Protein AF-A0A3P8CFP2-F1 (afdb_monomer_lite)

InterPro domains:
  IPR013662 RyR/IP3R Homology associated domain [PF08454] (5-101)
  IPR015925 Ryanodine/Inositol 1,4,5-trisphosphate receptor [PTHR46399] (6-185)

Organism: NCBI:txid241478

Secondary structure (DSSP, 8-state):
-PPPHHHHHHHHH--TTSSS---HHHHHHHHHHHHHHHHHHHHHHHHTSSS--HHHHHHHHHHHHHHHHHHHHHHHTTTTT-HHHHHHHHTTTHHHHHHHHHHHHHHHHHHHTT-GGGHHHHHHHHHHHHHHHHHHHHHTTT--TT-HHHHHHHHHHHHTHHHHHHHHHHHHHHHHHHHHHHS--

Foldseek 3Di:
DDQDLLNVLVCCQAPPPDPDTDGVLQVLLVVLQVLLVVVVVLCVVCVPPLDQDPVSLVVVLVSLVVNLVSLVVNLSSQPVHNVVSLVVCLPHCNLVSVLSLLQVLLRVLVSQVVDPVSVVVNVSSVVSVVSNVSSLVSSCVVPDVVRPSVVVVVVSCVVSVVSVVSNVVSVVVVVVVVVVVPDPD

Structure (mmCIF, N/CA/C/O backbone):
data_AF-A0A3P8CFP2-F1
#
_entry.id   AF-A0A3P8CFP2-F1
#
loop_
_atom_site.group_PDB
_atom_site.id
_atom_site.type_symbol
_atom_site.label_atom_id
_atom_site.label_alt_id
_atom_site.label_comp_id
_atom_site.label_asym_id
_atom_site.label_entity_id
_atom_site.label_seq_id
_atom_site.pdbx_PDB_ins_code
_atom_site.Cartn_x
_atom_site.Cartn_y
_atom_site.Cartn_z
_atom_site.occupancy
_atom_site.B_iso_or_equiv
_atom_site.auth_seq_id
_atom_site.auth_comp_id
_atom_site.auth_asym_id
_atom_site.auth_atom_id
_atom_site.pdbx_PDB_model_num
ATOM 1 N N . MET A 1 1 ? 19.925 18.901 -23.385 1.00 57.59 1 MET A N 1
ATOM 2 C CA . MET A 1 1 ? 19.089 17.692 -23.528 1.00 57.59 1 MET A CA 1
ATOM 3 C C . MET A 1 1 ? 18.122 17.708 -22.359 1.00 57.59 1 MET A C 1
ATOM 5 O O . MET A 1 1 ? 18.596 17.737 -21.232 1.00 57.59 1 MET A O 1
ATOM 9 N N . TYR A 1 2 ? 16.820 17.838 -22.603 1.00 73.19 2 TYR A N 1
ATOM 10 C CA . TYR A 1 2 ? 15.824 17.825 -21.528 1.00 73.19 2 TYR A CA 1
ATOM 11 C C . TYR A 1 2 ? 15.398 16.373 -21.300 1.00 73.19 2 TYR A C 1
ATOM 13 O O . TYR A 1 2 ? 14.990 15.712 -22.249 1.00 73.19 2 TYR A O 1
ATOM 21 N N . ILE A 1 3 ? 15.564 15.876 -20.075 1.00 79.25 3 ILE A N 1
ATOM 22 C CA . ILE A 1 3 ? 15.097 14.550 -19.653 1.00 79.25 3 ILE A CA 1
ATOM 23 C C . ILE A 1 3 ? 13.577 14.641 -19.501 1.00 79.25 3 ILE A C 1
ATOM 25 O O . ILE A 1 3 ? 13.092 15.542 -18.811 1.00 79.25 3 ILE A O 1
ATOM 29 N N . THR A 1 4 ? 12.823 13.756 -20.154 1.00 91.12 4 THR A N 1
ATOM 30 C CA . THR A 1 4 ? 11.369 13.708 -19.951 1.00 91.12 4 THR A CA 1
ATOM 31 C C . THR A 1 4 ? 11.038 13.056 -18.609 1.00 91.12 4 THR A C 1
ATOM 33 O O . THR A 1 4 ? 11.846 12.328 -18.033 1.00 91.12 4 THR A O 1
ATOM 36 N N . PHE A 1 5 ? 9.828 13.281 -18.100 1.00 88.75 5 PHE A N 1
ATOM 37 C CA . PHE A 1 5 ? 9.367 12.615 -16.879 1.00 88.75 5 PHE A CA 1
ATOM 38 C C . PHE A 1 5 ? 9.450 11.079 -16.986 1.00 88.75 5 PHE A C 1
ATOM 40 O O . PHE A 1 5 ? 9.951 10.424 -16.073 1.00 88.75 5 PHE A O 1
ATOM 47 N N . ALA A 1 6 ? 9.070 10.517 -18.139 1.00 91.56 6 ALA A N 1
ATOM 48 C CA . ALA A 1 6 ? 9.157 9.082 -18.407 1.00 91.56 6 ALA A CA 1
ATOM 49 C C . ALA A 1 6 ? 10.610 8.571 -18.447 1.00 91.56 6 ALA A C 1
ATOM 51 O O . ALA A 1 6 ? 10.902 7.479 -17.949 1.00 91.56 6 ALA A O 1
ATOM 52 N N . ASP A 1 7 ? 11.544 9.358 -18.992 1.00 94.25 7 ASP A N 1
ATOM 53 C CA . ASP A 1 7 ? 12.970 9.011 -18.969 1.00 94.25 7 ASP A CA 1
ATOM 54 C C . ASP A 1 7 ? 13.492 8.958 -17.530 1.00 94.25 7 ASP A C 1
ATOM 56 O O . ASP A 1 7 ? 14.219 8.034 -17.165 1.00 94.25 7 ASP A O 1
ATOM 60 N N . PHE A 1 8 ? 13.077 9.908 -16.687 1.00 96.06 8 PHE A N 1
ATOM 61 C CA . PHE A 1 8 ? 13.469 9.936 -15.282 1.00 96.06 8 PHE A CA 1
ATOM 62 C C . PHE A 1 8 ? 12.872 8.765 -14.486 1.00 96.06 8 PHE A C 1
ATOM 64 O O . PHE A 1 8 ? 13.600 8.101 -13.750 1.00 96.06 8 PHE A O 1
ATOM 71 N N . GLN A 1 9 ? 11.590 8.434 -14.684 1.00 96.88 9 GLN A N 1
ATOM 72 C CA . GLN A 1 9 ? 10.960 7.249 -14.081 1.00 96.88 9 GLN A CA 1
ATOM 73 C C . GLN A 1 9 ? 11.714 5.955 -14.431 1.00 96.88 9 GLN A C 1
ATOM 75 O O . GLN A 1 9 ? 11.932 5.109 -13.562 1.00 96.88 9 GLN A O 1
ATOM 80 N N . ASN A 1 10 ? 12.136 5.797 -15.691 1.00 96.69 10 ASN A N 1
ATOM 81 C CA . ASN A 1 10 ? 12.933 4.648 -16.120 1.00 96.69 10 ASN A CA 1
ATOM 82 C C . ASN A 1 10 ? 14.338 4.666 -15.517 1.00 96.69 10 ASN A C 1
ATOM 84 O O . ASN A 1 10 ? 14.834 3.616 -15.100 1.00 96.69 10 ASN A O 1
ATOM 88 N N . TYR A 1 11 ? 14.949 5.848 -15.428 1.00 96.94 11 TYR A N 1
ATOM 89 C CA . TYR A 1 11 ? 16.263 6.027 -14.827 1.00 96.94 11 TYR A CA 1
ATOM 90 C C . TYR A 1 11 ? 16.281 5.637 -13.347 1.00 96.94 11 TYR A C 1
ATOM 92 O O . TYR A 1 11 ? 17.269 5.079 -12.897 1.00 96.94 11 TYR A O 1
ATOM 100 N N . LEU A 1 12 ? 15.203 5.837 -12.579 1.00 97.44 12 LEU A N 1
ATOM 101 C CA . LEU A 1 12 ? 15.132 5.382 -11.177 1.00 97.44 12 LEU A CA 1
ATOM 102 C C . LEU A 1 12 ? 15.119 3.847 -11.030 1.00 97.44 12 LEU A C 1
ATOM 104 O O . LEU A 1 12 ? 15.530 3.320 -9.995 1.00 97.44 12 LEU A O 1
ATOM 108 N N . ARG A 1 13 ? 14.673 3.125 -12.063 1.00 97.38 13 ARG A N 1
ATOM 109 C CA . ARG A 1 13 ? 14.648 1.656 -12.100 1.00 97.38 13 ARG A CA 1
ATOM 110 C C . ARG A 1 13 ? 15.958 1.062 -12.617 1.00 97.38 13 ARG A C 1
ATOM 112 O O . ARG A 1 13 ? 16.400 0.041 -12.098 1.00 97.38 13 ARG A O 1
ATOM 119 N N . ASN A 1 14 ? 16.539 1.660 -13.656 1.00 96.88 14 ASN A N 1
ATOM 120 C CA . ASN A 1 14 ? 17.759 1.185 -14.301 1.00 96.88 14 ASN A CA 1
ATOM 121 C C . ASN A 1 14 ? 18.601 2.366 -14.805 1.00 96.88 14 ASN A C 1
ATOM 123 O O . ASN A 1 14 ? 18.081 3.226 -15.512 1.00 96.88 14 ASN A O 1
ATOM 127 N N . GLN A 1 15 ? 19.900 2.387 -14.496 1.00 96.75 15 GLN A N 1
ATOM 128 C CA . GLN A 1 15 ? 20.810 3.485 -14.852 1.00 96.75 15 GLN A CA 1
ATOM 129 C C . GLN A 1 15 ? 21.821 3.034 -15.921 1.00 96.75 15 GLN A C 1
ATOM 131 O O . GLN A 1 15 ? 22.948 2.652 -15.584 1.00 96.75 15 GLN A O 1
ATOM 136 N N . PRO A 1 16 ? 21.443 3.037 -17.215 1.00 92.75 16 PRO A N 1
ATOM 137 C CA . PRO A 1 16 ? 22.327 2.585 -18.283 1.00 92.75 16 PRO A CA 1
ATOM 138 C C . PRO A 1 16 ? 23.594 3.447 -18.349 1.00 92.75 16 PRO A C 1
ATOM 140 O O . PRO A 1 16 ? 23.529 4.670 -18.271 1.00 92.75 16 PRO A O 1
ATOM 143 N N . GLY A 1 17 ? 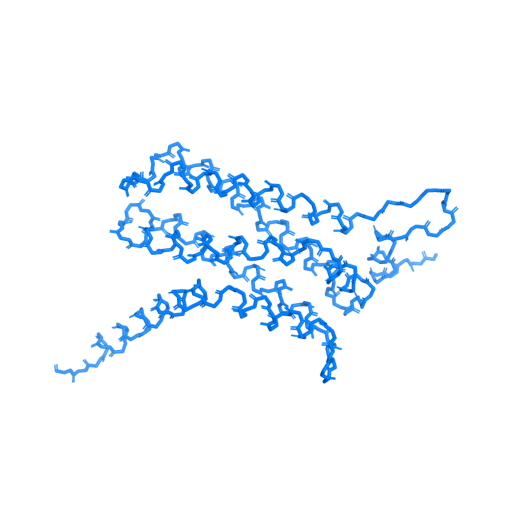24.749 2.798 -18.515 1.00 92.69 17 GLY A N 1
ATOM 144 C CA . GLY A 1 17 ? 26.059 3.459 -18.567 1.00 92.69 17 GLY A CA 1
ATOM 145 C C . GLY A 1 17 ? 26.803 3.510 -17.229 1.00 92.69 17 GLY A C 1
ATOM 146 O O . GLY A 1 17 ? 28.006 3.763 -17.227 1.00 92.69 17 GLY A O 1
ATOM 147 N N . ASN A 1 18 ? 26.140 3.197 -16.112 1.00 94.81 18 ASN A N 1
ATOM 148 C CA . ASN A 1 18 ? 26.809 3.000 -14.827 1.00 94.81 18 ASN A CA 1
ATOM 149 C C . ASN A 1 18 ? 27.319 1.556 -14.691 1.00 94.81 18 ASN A C 1
ATOM 151 O O . ASN A 1 18 ? 26.734 0.624 -15.242 1.00 94.81 18 ASN A O 1
ATOM 155 N N . SER A 1 19 ? 28.391 1.355 -13.918 1.00 95.62 19 SER A N 1
ATOM 156 C CA . SER A 1 19 ? 28.922 0.016 -13.601 1.00 95.62 19 SER A CA 1
ATOM 157 C C . SER A 1 19 ? 27.988 -0.807 -12.709 1.00 95.62 19 SER A C 1
ATOM 159 O O . SER A 1 19 ? 28.002 -2.034 -12.769 1.00 95.62 19 SER A O 1
ATOM 161 N N . THR A 1 20 ? 27.165 -0.127 -11.910 1.00 95.75 20 THR A N 1
ATOM 162 C CA . THR A 1 20 ? 26.167 -0.714 -11.015 1.00 95.75 20 THR A CA 1
ATOM 163 C C . THR A 1 20 ? 24.853 0.031 -11.191 1.00 95.75 20 THR A C 1
ATOM 165 O O . THR A 1 20 ? 24.846 1.261 -11.269 1.00 95.75 20 THR A O 1
ATOM 168 N N . SER A 1 21 ? 23.740 -0.703 -11.202 1.00 95.56 21 SER A N 1
ATOM 169 C CA . SER A 1 21 ? 22.402 -0.117 -11.174 1.00 95.56 21 SER A CA 1
ATOM 170 C C . SER A 1 21 ? 21.675 -0.483 -9.883 1.00 95.56 21 SER A C 1
ATOM 172 O O . SER A 1 21 ? 21.772 -1.612 -9.405 1.00 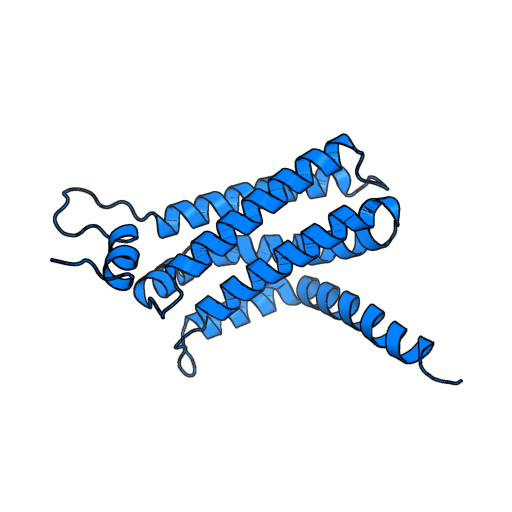95.56 21 SER A O 1
ATOM 174 N N . ILE A 1 22 ? 20.958 0.490 -9.318 1.00 96.50 22 ILE A N 1
ATOM 175 C CA . ILE A 1 22 ? 20.111 0.332 -8.138 1.00 96.50 22 ILE A CA 1
ATOM 176 C C . ILE A 1 22 ? 18.670 0.564 -8.574 1.00 96.50 22 ILE A C 1
ATOM 178 O O . ILE A 1 22 ? 18.326 1.632 -9.082 1.00 96.50 22 ILE A O 1
ATOM 182 N N . ASN A 1 23 ? 17.823 -0.435 -8.351 1.00 97.62 23 ASN A N 1
ATOM 183 C CA . ASN A 1 23 ? 16.407 -0.338 -8.660 1.00 97.62 23 ASN A CA 1
ATOM 184 C C . ASN A 1 23 ? 15.653 0.267 -7.471 1.00 97.62 23 ASN A C 1
ATOM 186 O O . ASN A 1 23 ? 15.192 -0.448 -6.580 1.00 97.62 23 ASN A O 1
ATOM 190 N N . LEU A 1 24 ? 15.535 1.597 -7.463 1.00 98.06 24 LEU A N 1
ATOM 191 C CA . LEU A 1 24 ? 14.892 2.325 -6.367 1.00 98.06 24 LEU A CA 1
ATOM 192 C C . LEU A 1 24 ? 13.411 1.963 -6.226 1.00 98.06 24 LEU A C 1
ATOM 194 O O . LEU A 1 24 ? 12.903 1.952 -5.110 1.00 98.06 24 LEU A O 1
ATOM 198 N N . ILE A 1 25 ? 12.750 1.594 -7.326 1.00 98.19 25 ILE A N 1
ATOM 199 C CA . ILE A 1 25 ? 11.336 1.199 -7.332 1.00 98.19 25 ILE A CA 1
ATOM 200 C C . ILE A 1 25 ? 11.117 -0.031 -6.439 1.00 98.19 25 ILE A C 1
ATOM 202 O O . ILE A 1 25 ? 10.219 -0.038 -5.600 1.00 98.19 25 ILE A O 1
ATOM 206 N N . ILE A 1 26 ? 11.980 -1.045 -6.562 1.00 98.31 26 ILE A N 1
ATOM 207 C CA . ILE A 1 26 ? 11.904 -2.266 -5.745 1.00 98.31 26 ILE A CA 1
ATOM 208 C C . ILE A 1 26 ? 12.283 -1.981 -4.290 1.00 98.31 26 ILE A C 1
ATOM 210 O O . ILE A 1 26 ? 11.576 -2.411 -3.383 1.00 98.31 26 ILE A O 1
ATOM 214 N N . CYS A 1 27 ? 13.326 -1.181 -4.047 1.00 98.00 27 CYS A N 1
ATOM 215 C CA . CYS A 1 27 ? 13.707 -0.810 -2.682 1.00 98.00 27 CYS A CA 1
ATOM 216 C C . CYS A 1 27 ? 12.591 -0.052 -1.938 1.00 98.00 27 CYS A C 1
ATOM 218 O O . CYS A 1 27 ? 12.437 -0.217 -0.726 1.00 98.00 27 CYS A O 1
ATOM 220 N N . THR A 1 28 ? 11.800 0.765 -2.642 1.00 98.62 28 THR A N 1
ATOM 221 C CA . THR A 1 28 ? 10.627 1.435 -2.064 1.00 98.62 28 THR A CA 1
ATOM 222 C C . THR A 1 28 ? 9.530 0.435 -1.690 1.00 98.62 28 THR A C 1
ATOM 224 O O . THR A 1 28 ? 8.927 0.581 -0.627 1.00 98.62 28 THR A O 1
ATOM 227 N N . VAL A 1 29 ? 9.314 -0.619 -2.486 1.00 98.62 29 VAL A N 1
ATOM 228 C CA . VAL A 1 29 ? 8.400 -1.720 -2.123 1.00 98.62 29 VAL A CA 1
ATOM 229 C C . VAL A 1 29 ? 8.903 -2.474 -0.890 1.00 98.62 29 VAL A C 1
ATOM 231 O O . VAL A 1 29 ? 8.127 -2.722 0.030 1.00 98.62 29 VAL A O 1
ATOM 234 N N . ASP A 1 30 ? 10.201 -2.768 -0.805 1.00 98.50 30 ASP A N 1
ATOM 235 C CA . ASP A 1 30 ? 10.782 -3.431 0.371 1.00 98.50 30 ASP A CA 1
ATOM 236 C C . ASP A 1 30 ? 10.668 -2.571 1.641 1.00 98.50 30 ASP A C 1
ATOM 238 O O . ASP A 1 30 ? 10.617 -3.081 2.764 1.00 98.50 30 ASP A O 1
ATOM 242 N N . TYR A 1 31 ? 10.660 -1.243 1.499 1.00 98.62 31 TYR A N 1
ATOM 243 C CA . TYR A 1 31 ? 10.364 -0.336 2.605 1.00 98.62 31 TYR A CA 1
ATOM 244 C C . TYR A 1 31 ? 8.883 -0.372 2.998 1.00 98.62 31 TYR A C 1
ATOM 246 O O . TYR A 1 31 ? 8.586 -0.480 4.188 1.00 98.62 31 TYR A O 1
ATOM 254 N N . LEU A 1 32 ? 7.968 -0.353 2.020 1.00 98.69 32 LEU A N 1
ATOM 255 C CA . LEU A 1 32 ? 6.531 -0.488 2.265 1.00 98.69 32 LEU A CA 1
ATOM 256 C C . LEU A 1 32 ? 6.209 -1.782 3.018 1.00 98.69 32 LEU A C 1
ATOM 258 O O . LEU A 1 32 ? 5.439 -1.750 3.972 1.00 98.69 32 LEU A O 1
ATOM 262 N N . LEU A 1 33 ? 6.820 -2.901 2.623 1.00 98.38 33 LEU A N 1
ATOM 263 C CA . LEU A 1 33 ? 6.592 -4.192 3.265 1.00 98.38 33 LEU A CA 1
ATOM 264 C C . LEU A 1 33 ? 7.015 -4.179 4.741 1.00 98.38 33 LEU A C 1
ATOM 266 O O . LEU A 1 33 ? 6.235 -4.561 5.605 1.00 98.38 33 LEU A O 1
ATOM 270 N N . ARG A 1 34 ? 8.204 -3.652 5.057 1.00 98.50 34 ARG A N 1
ATOM 271 C CA . ARG A 1 34 ? 8.665 -3.518 6.453 1.00 98.50 34 ARG A CA 1
ATOM 272 C C . ARG A 1 34 ? 7.770 -2.596 7.279 1.00 98.50 34 ARG A C 1
ATOM 274 O O . ARG A 1 34 ? 7.546 -2.829 8.465 1.00 98.50 34 ARG A O 1
ATOM 281 N N . LEU A 1 35 ? 7.261 -1.533 6.660 1.00 97.25 35 LEU A N 1
ATOM 282 C CA . LEU A 1 35 ? 6.325 -0.622 7.308 1.00 97.25 35 LEU A CA 1
ATOM 283 C C . LEU A 1 35 ? 4.978 -1.310 7.580 1.00 97.25 35 LEU A C 1
ATOM 285 O O . LEU A 1 35 ? 4.417 -1.158 8.663 1.00 97.25 35 LEU A O 1
ATOM 289 N N . GLN A 1 36 ? 4.498 -2.115 6.633 1.00 97.94 36 GLN A N 1
ATOM 290 C CA . GLN A 1 36 ? 3.296 -2.930 6.778 1.00 97.94 36 GLN A CA 1
ATOM 291 C C . GLN A 1 36 ? 3.446 -3.971 7.897 1.00 97.94 36 GLN A C 1
ATOM 293 O O . GLN A 1 36 ? 2.537 -4.094 8.718 1.00 97.94 36 GLN A O 1
ATOM 298 N N . GLU A 1 37 ? 4.580 -4.673 7.971 1.00 97.75 37 GLU A N 1
ATOM 299 C CA . GLU A 1 37 ? 4.903 -5.613 9.056 1.00 97.75 37 GLU A CA 1
ATOM 300 C C . GLU A 1 37 ? 4.881 -4.909 10.423 1.00 97.75 37 GLU A C 1
ATOM 302 O O . GLU A 1 37 ? 4.219 -5.369 11.351 1.00 97.75 37 GLU A O 1
ATOM 307 N N . SER A 1 38 ? 5.488 -3.723 10.531 1.00 96.56 38 SER A N 1
ATOM 308 C CA . SER A 1 38 ? 5.463 -2.938 11.772 1.00 96.56 38 SER A CA 1
ATOM 309 C C . SER A 1 38 ? 4.048 -2.496 12.179 1.00 96.56 38 SER A C 1
ATOM 311 O O . SER A 1 38 ? 3.705 -2.501 13.364 1.00 96.56 38 SER A O 1
ATOM 313 N N . ILE A 1 39 ? 3.200 -2.136 11.213 1.00 95.81 39 ILE A N 1
ATOM 314 C CA . ILE A 1 39 ? 1.789 -1.806 11.463 1.00 95.81 39 ILE A CA 1
ATOM 315 C C . ILE A 1 39 ? 0.991 -3.047 11.877 1.00 95.81 39 ILE A C 1
ATOM 317 O O . ILE A 1 39 ? 0.090 -2.947 12.712 1.00 95.81 39 ILE A O 1
ATOM 321 N N . MET A 1 40 ? 1.327 -4.216 11.332 1.00 96.94 40 MET A N 1
ATOM 322 C CA . MET A 1 40 ? 0.741 -5.492 11.737 1.00 96.94 40 MET A CA 1
ATOM 323 C C . MET A 1 40 ? 1.058 -5.812 13.201 1.00 96.94 40 MET A C 1
ATOM 325 O O . MET A 1 40 ? 0.156 -6.168 13.958 1.00 96.94 40 MET A O 1
ATOM 329 N N . ASP A 1 41 ? 2.299 -5.603 13.639 1.00 96.12 41 ASP A N 1
ATOM 330 C CA . ASP A 1 41 ? 2.678 -5.769 15.047 1.00 96.12 41 ASP A CA 1
ATOM 331 C C . ASP A 1 41 ? 1.916 -4.801 15.964 1.00 96.12 41 ASP A C 1
ATOM 333 O O . ASP A 1 41 ? 1.442 -5.188 17.038 1.00 96.12 41 ASP A O 1
ATOM 337 N N . PHE A 1 42 ? 1.728 -3.551 15.522 1.00 94.50 42 PHE A N 1
ATOM 338 C CA . PHE A 1 42 ? 0.896 -2.582 16.235 1.00 94.50 42 PHE A CA 1
ATOM 339 C C . PHE A 1 42 ? -0.553 -3.072 16.367 1.00 94.50 42 PHE A C 1
ATOM 341 O O . PHE A 1 42 ? -1.127 -3.021 17.460 1.00 94.50 42 PHE A O 1
ATOM 348 N N . TYR A 1 43 ? -1.139 -3.589 15.282 1.00 94.88 43 TYR A N 1
ATOM 349 C CA . TYR A 1 43 ? -2.469 -4.195 15.313 1.00 94.88 43 TYR A CA 1
ATOM 350 C C . TYR A 1 43 ? -2.540 -5.320 16.348 1.00 94.88 43 TYR A C 1
ATOM 352 O O . TYR A 1 43 ? -3.426 -5.304 17.205 1.00 94.88 43 TYR A O 1
ATOM 360 N N . TRP A 1 44 ? -1.592 -6.261 16.329 1.00 96.31 44 TRP A N 1
ATOM 361 C CA . TRP A 1 44 ? -1.592 -7.387 17.261 1.00 96.31 44 TRP A CA 1
ATOM 362 C C . TRP A 1 44 ? -1.481 -6.939 18.714 1.00 96.31 44 TRP A C 1
ATOM 364 O O . TRP A 1 44 ? -2.228 -7.437 19.559 1.00 96.31 44 TRP A O 1
ATOM 374 N N . HIS A 1 45 ? -0.642 -5.942 19.000 1.00 95.44 45 HIS A N 1
ATOM 375 C CA . HIS A 1 45 ? -0.497 -5.376 20.340 1.00 95.44 45 HIS A CA 1
ATOM 376 C C . HIS A 1 45 ? -1.805 -4.782 20.894 1.00 95.44 45 HIS A C 1
ATOM 378 O O . HIS A 1 45 ? -2.087 -4.896 22.090 1.00 95.44 45 HIS A O 1
ATOM 384 N N . TYR A 1 46 ? -2.614 -4.152 20.038 1.00 94.94 46 TYR A N 1
ATOM 385 C CA . TYR A 1 46 ? -3.900 -3.564 20.426 1.00 94.94 46 TYR A CA 1
ATOM 386 C C . TYR A 1 46 ? -5.101 -4.476 20.151 1.00 94.94 46 TYR A C 1
ATOM 388 O O . TYR A 1 46 ? -6.218 -4.115 20.514 1.00 94.94 46 TYR A O 1
ATOM 396 N N . SER A 1 47 ? -4.919 -5.656 19.554 1.00 92.56 47 SER A N 1
ATOM 397 C CA . SER A 1 47 ? -6.014 -6.536 19.119 1.00 92.56 47 SER A CA 1
ATOM 398 C C . SER A 1 47 ? -6.962 -6.919 20.265 1.00 92.56 47 SER A C 1
ATOM 400 O O . SER A 1 47 ? -8.174 -6.756 20.125 1.00 92.56 47 SER A O 1
ATOM 402 N N . SER A 1 48 ? -6.416 -7.298 21.424 1.00 92.75 48 SER A N 1
ATOM 403 C CA . SER A 1 48 ? -7.164 -7.684 22.631 1.00 92.75 48 SER A CA 1
ATOM 404 C C . SER A 1 48 ? -7.612 -6.510 23.507 1.00 92.75 48 SER A C 1
ATOM 406 O O . SER A 1 48 ? -8.451 -6.686 24.389 1.00 92.75 48 SER A O 1
ATOM 408 N N . LYS A 1 49 ? -7.065 -5.311 23.287 1.00 94.19 49 LYS A N 1
ATOM 409 C CA . LYS A 1 49 ? -7.411 -4.112 24.058 1.00 94.19 49 LYS A CA 1
ATOM 410 C C . LYS A 1 49 ? -8.704 -3.506 23.529 1.00 94.19 49 LYS A C 1
ATOM 412 O O . LYS A 1 49 ? -8.908 -3.460 22.322 1.00 94.19 49 LYS A O 1
ATOM 417 N N . GLU A 1 50 ? -9.560 -2.988 24.402 1.00 89.94 50 GLU A N 1
ATOM 418 C CA . GLU A 1 50 ? -10.814 -2.360 23.963 1.00 89.94 50 GLU A CA 1
ATOM 419 C C . GLU A 1 50 ? -10.557 -1.104 23.114 1.00 89.94 50 GLU A C 1
ATOM 421 O O . GLU A 1 50 ? -11.172 -0.911 22.067 1.00 89.94 50 GLU A O 1
ATOM 426 N N . VAL A 1 51 ? -9.587 -0.286 23.529 1.00 93.19 51 VAL A N 1
ATOM 427 C CA . VAL A 1 51 ? -9.241 0.986 22.889 1.00 93.19 51 VAL A CA 1
ATOM 428 C C . VAL A 1 51 ? -7.738 1.108 22.653 1.00 93.19 51 VAL A C 1
ATOM 430 O O . VAL A 1 51 ? -6.926 0.546 23.391 1.00 93.19 51 VAL A O 1
ATOM 433 N N . VAL A 1 52 ? -7.369 1.879 21.629 1.00 94.00 52 VAL A N 1
ATOM 434 C CA . VAL A 1 52 ? -6.000 2.379 21.460 1.00 94.00 52 VAL A CA 1
ATOM 435 C C . VAL A 1 52 ? -5.833 3.583 22.383 1.00 94.00 52 VAL A C 1
ATOM 437 O O . VAL A 1 52 ? -6.640 4.517 22.328 1.00 94.00 52 VAL A O 1
ATOM 440 N N . ASP A 1 53 ? -4.827 3.536 23.255 1.00 94.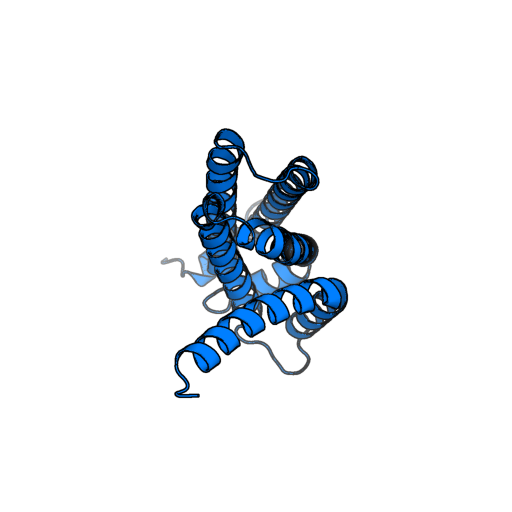75 53 ASP A N 1
ATOM 441 C CA . ASP A 1 53 ? -4.489 4.642 24.154 1.00 94.75 53 ASP A CA 1
ATOM 442 C C . ASP A 1 53 ? -3.954 5.859 23.379 1.00 94.75 53 ASP A C 1
ATOM 444 O O . ASP A 1 53 ? -3.621 5.775 22.198 1.00 94.75 53 ASP A O 1
ATOM 448 N N . GLU A 1 54 ? -3.895 7.018 24.035 1.00 94.56 54 GLU A N 1
ATOM 449 C CA . GLU A 1 54 ? -3.562 8.277 23.359 1.00 94.56 54 GLU A CA 1
ATOM 450 C C . GLU A 1 54 ? -2.154 8.265 22.743 1.00 94.56 54 GLU A C 1
ATOM 452 O O . GLU A 1 54 ? -1.966 8.695 21.607 1.00 94.56 54 GLU A O 1
ATOM 457 N N . ALA A 1 55 ? -1.166 7.697 23.440 1.00 94.88 55 ALA A N 1
ATOM 458 C CA . ALA A 1 55 ? 0.185 7.553 22.902 1.00 94.88 55 ALA A CA 1
ATOM 459 C C . ALA A 1 55 ? 0.206 6.645 21.658 1.00 94.88 55 ALA A C 1
ATOM 461 O O . ALA A 1 55 ? 0.865 6.961 20.663 1.00 94.88 55 ALA A O 1
ATOM 462 N N . GLY A 1 56 ? -0.547 5.544 21.695 1.00 94.44 56 GLY A N 1
ATOM 463 C CA . GLY A 1 56 ? -0.749 4.631 20.581 1.00 94.44 56 GLY A CA 1
ATOM 464 C C . GLY A 1 56 ? -1.365 5.332 19.379 1.00 94.44 56 GLY A C 1
ATOM 465 O O . GLY A 1 56 ? -0.829 5.211 18.281 1.00 94.44 56 GLY A O 1
ATOM 466 N N . LYS A 1 57 ? -2.422 6.132 19.576 1.00 93.94 57 LYS A N 1
ATOM 467 C CA . LYS A 1 57 ? -3.045 6.921 18.500 1.00 93.94 57 LYS A CA 1
ATOM 468 C C . LYS A 1 57 ? -2.042 7.861 17.841 1.00 93.94 57 LYS A C 1
ATOM 470 O O . LYS A 1 57 ? -1.860 7.796 16.630 1.00 93.94 57 LYS A O 1
ATOM 475 N N . GLN A 1 58 ? -1.350 8.686 18.629 1.00 93.88 58 GLN A N 1
ATOM 476 C CA . GLN A 1 58 ? -0.403 9.682 18.114 1.00 93.88 58 GLN A CA 1
ATOM 477 C C . GLN A 1 58 ? 0.741 9.044 17.315 1.00 93.88 58 GLN A C 1
ATOM 479 O O . GLN A 1 58 ? 1.157 9.565 16.279 1.00 93.88 58 GLN A O 1
ATOM 484 N N . ASN A 1 59 ? 1.257 7.903 17.775 1.00 93.31 59 ASN A N 1
ATOM 485 C CA . ASN A 1 59 ? 2.305 7.179 17.060 1.00 93.31 59 ASN A CA 1
ATOM 486 C C . ASN A 1 59 ? 1.773 6.495 15.801 1.00 93.31 59 ASN A C 1
ATOM 488 O O . ASN A 1 59 ? 2.444 6.503 14.769 1.00 93.31 59 ASN A O 1
ATOM 492 N N . PHE A 1 60 ? 0.559 5.952 15.862 1.00 93.38 60 PHE A N 1
ATOM 493 C CA . PHE A 1 60 ? -0.036 5.282 14.719 1.00 93.38 60 PHE A CA 1
ATOM 494 C C . PHE A 1 60 ? -0.373 6.260 13.598 1.00 93.38 60 PHE A C 1
ATOM 496 O O . PHE A 1 60 ? -0.004 6.008 12.458 1.00 93.38 60 PHE A O 1
ATOM 503 N N . LEU A 1 61 ? -0.947 7.424 13.915 1.00 95.00 61 LEU A N 1
ATOM 504 C CA . LEU A 1 61 ? -1.223 8.486 12.940 1.00 95.00 61 LEU A CA 1
ATOM 505 C C . LEU A 1 61 ? 0.030 8.883 12.143 1.00 95.00 61 LEU A C 1
ATOM 507 O O . LEU A 1 61 ? -0.023 9.022 10.921 1.00 95.00 61 LEU A O 1
ATOM 511 N N . LYS A 1 62 ? 1.187 8.984 12.809 1.00 95.19 62 LYS A N 1
ATOM 512 C CA . LYS A 1 62 ? 2.469 9.239 12.133 1.00 95.19 62 LYS A CA 1
ATOM 513 C C . LYS A 1 62 ? 2.836 8.111 11.170 1.00 95.19 62 LYS A C 1
ATOM 515 O O . LYS A 1 62 ? 3.221 8.388 10.038 1.00 95.19 62 LYS A O 1
ATOM 520 N N . ALA A 1 63 ? 2.697 6.853 11.591 1.00 95.50 63 ALA A N 1
ATOM 521 C CA . ALA A 1 63 ? 2.979 5.702 10.733 1.00 95.50 63 ALA A CA 1
ATOM 522 C C . ALA A 1 63 ? 2.050 5.650 9.505 1.00 95.50 63 ALA A C 1
ATOM 524 O O . ALA A 1 63 ? 2.517 5.378 8.399 1.00 95.50 63 ALA A O 1
ATOM 525 N N . LEU A 1 64 ? 0.762 5.974 9.672 1.00 95.88 64 LEU A N 1
ATOM 526 C CA . LEU A 1 64 ? -0.201 6.045 8.566 1.00 95.88 64 LEU A CA 1
ATOM 527 C C . LEU A 1 64 ? 0.167 7.142 7.563 1.00 95.88 64 LEU A C 1
ATOM 529 O O . LEU A 1 64 ? 0.125 6.900 6.358 1.00 95.88 64 LEU A O 1
ATOM 533 N N . SER A 1 65 ? 0.599 8.311 8.043 1.00 97.06 65 SER A N 1
ATOM 534 C CA . SER A 1 65 ? 1.078 9.394 7.176 1.00 97.06 65 SER A CA 1
ATOM 535 C C . SER A 1 65 ? 2.289 8.963 6.340 1.00 97.06 65 SER A C 1
ATOM 537 O O . SER A 1 65 ? 2.328 9.209 5.133 1.00 97.06 65 SER A O 1
ATOM 539 N N . VAL A 1 66 ? 3.241 8.244 6.946 1.00 98.25 66 VAL A N 1
ATOM 540 C CA . VAL A 1 66 ? 4.392 7.687 6.218 1.00 98.25 66 VAL A CA 1
ATOM 541 C C . VAL A 1 66 ? 3.934 6.665 5.172 1.00 98.25 66 VAL A C 1
ATOM 543 O O . VAL A 1 66 ? 4.398 6.723 4.036 1.00 98.25 66 VAL A O 1
ATOM 546 N N . CYS A 1 67 ? 2.993 5.773 5.500 1.00 98.06 67 CYS A N 1
ATOM 547 C CA . CYS A 1 67 ? 2.454 4.811 4.529 1.00 98.06 67 CYS A CA 1
ATOM 548 C C . CYS A 1 67 ? 1.791 5.498 3.337 1.00 98.06 67 CYS A C 1
ATOM 550 O O . CYS A 1 67 ? 2.054 5.124 2.197 1.00 98.06 67 CYS A O 1
ATOM 552 N N . SER A 1 68 ? 0.957 6.509 3.598 1.00 98.44 68 SER A N 1
ATOM 553 C CA . SER A 1 68 ? 0.280 7.289 2.557 1.00 98.44 68 SER A CA 1
ATOM 554 C C . SER A 1 68 ? 1.304 7.909 1.607 1.00 98.44 68 SER A C 1
ATOM 556 O O . SER A 1 68 ? 1.216 7.736 0.391 1.00 98.44 68 SER A O 1
ATOM 558 N N . GLN A 1 69 ? 2.362 8.519 2.151 1.00 98.69 69 GLN A N 1
ATOM 559 C CA . GLN A 1 69 ? 3.448 9.063 1.339 1.00 98.69 69 GLN A CA 1
ATOM 560 C C . GLN A 1 69 ? 4.131 7.990 0.478 1.00 98.69 69 GLN A C 1
ATOM 562 O O . GLN A 1 69 ? 4.443 8.252 -0.685 1.00 98.69 69 GLN A O 1
ATOM 567 N N . VAL A 1 70 ? 4.361 6.785 1.010 1.00 98.69 70 VAL A N 1
ATOM 568 C CA . VAL A 1 70 ? 4.965 5.683 0.245 1.00 98.69 70 VAL A CA 1
ATOM 569 C C . VAL A 1 70 ? 4.034 5.210 -0.875 1.00 98.69 70 VAL A C 1
ATOM 571 O O . VAL A 1 70 ? 4.498 5.072 -2.006 1.00 98.69 70 VAL A O 1
ATOM 574 N N . PHE A 1 71 ? 2.733 5.035 -0.619 1.00 98.75 71 PHE A N 1
ATOM 575 C CA . PHE A 1 71 ? 1.765 4.675 -1.663 1.00 98.75 71 PHE A CA 1
ATOM 576 C C . PHE A 1 71 ? 1.714 5.714 -2.783 1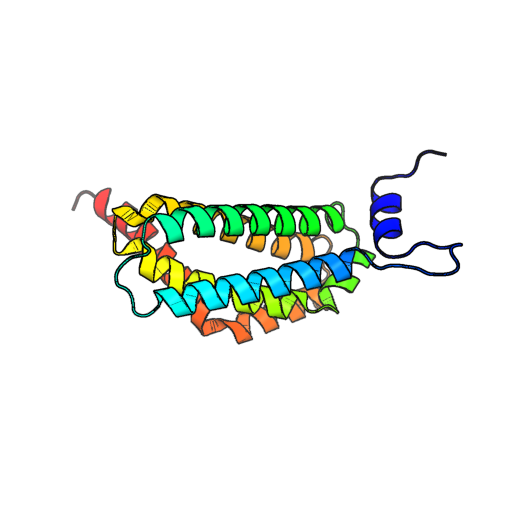.00 98.75 71 PHE A C 1
ATOM 578 O O . PHE A 1 71 ? 1.801 5.353 -3.959 1.00 98.75 71 PHE A O 1
ATOM 585 N N . ASN A 1 72 ? 1.652 6.998 -2.427 1.00 98.69 72 ASN A N 1
ATOM 586 C CA . ASN A 1 72 ? 1.667 8.095 -3.392 1.00 98.69 72 ASN A CA 1
ATOM 587 C C . ASN A 1 72 ? 2.977 8.109 -4.192 1.00 98.69 72 ASN A C 1
ATOM 589 O O . ASN A 1 72 ? 2.960 8.246 -5.409 1.00 98.69 72 ASN A O 1
ATOM 593 N N . THR A 1 73 ? 4.114 7.861 -3.538 1.00 98.62 73 THR A N 1
ATOM 594 C CA . THR A 1 73 ? 5.418 7.778 -4.214 1.00 98.62 73 THR A CA 1
ATOM 595 C C . THR A 1 73 ? 5.454 6.639 -5.233 1.00 98.62 73 THR A C 1
ATOM 597 O O . THR A 1 73 ? 5.871 6.856 -6.365 1.00 98.62 73 THR A O 1
ATOM 600 N N . ILE A 1 74 ? 4.996 5.434 -4.873 1.00 98.69 74 ILE A N 1
ATOM 601 C CA . ILE A 1 74 ? 4.948 4.299 -5.812 1.00 98.69 74 ILE A CA 1
ATOM 602 C C . ILE A 1 74 ? 3.992 4.616 -6.969 1.00 98.69 74 ILE A C 1
ATOM 604 O O . ILE A 1 74 ? 4.321 4.346 -8.122 1.00 98.69 74 ILE A O 1
ATOM 608 N N . THR A 1 75 ? 2.855 5.248 -6.686 1.00 98.56 75 THR A N 1
ATOM 609 C CA . THR A 1 75 ? 1.870 5.651 -7.699 1.00 98.56 75 THR A CA 1
ATOM 610 C C . THR A 1 75 ? 2.491 6.572 -8.758 1.00 98.56 75 THR A C 1
ATOM 612 O O . THR A 1 75 ? 2.398 6.291 -9.954 1.00 98.56 75 THR A O 1
ATOM 615 N N . GLU A 1 76 ? 3.227 7.604 -8.342 1.00 97.94 76 GLU A N 1
ATOM 616 C CA . GLU A 1 76 ? 3.917 8.530 -9.256 1.00 97.94 76 GLU A CA 1
ATOM 617 C C . GLU A 1 76 ? 5.018 7.855 -10.093 1.00 97.94 76 GLU A C 1
ATOM 619 O O . GLU A 1 76 ? 5.404 8.352 -11.152 1.00 97.94 76 GLU A O 1
ATOM 624 N N . THR A 1 77 ? 5.535 6.697 -9.665 1.00 97.81 77 THR A N 1
ATOM 625 C CA . THR A 1 77 ? 6.536 5.956 -10.454 1.00 97.81 77 THR A CA 1
ATOM 626 C C . THR A 1 77 ? 5.937 5.194 -11.635 1.00 97.81 77 THR A C 1
ATOM 628 O O . THR A 1 77 ? 6.694 4.764 -12.510 1.00 97.81 77 THR A O 1
ATOM 631 N N . ILE A 1 78 ? 4.611 5.015 -11.674 1.00 97.75 78 ILE A N 1
ATOM 632 C CA . ILE A 1 78 ? 3.919 4.231 -12.707 1.00 97.75 78 ILE A CA 1
ATOM 633 C C . ILE A 1 78 ? 2.904 5.019 -13.533 1.00 97.75 78 ILE A C 1
ATOM 635 O O . ILE A 1 78 ? 2.635 4.597 -14.657 1.00 97.75 78 ILE A O 1
ATOM 639 N N . GLN A 1 79 ? 2.364 6.128 -13.018 1.00 94.12 79 GLN A N 1
ATOM 640 C CA . GLN A 1 79 ? 1.407 6.969 -13.744 1.00 94.12 79 GLN A CA 1
ATOM 641 C C . GLN A 1 79 ? 2.020 7.608 -14.999 1.00 94.12 79 GLN A C 1
ATOM 643 O O . GLN A 1 79 ? 3.227 7.870 -15.048 1.00 94.12 79 GLN A O 1
ATOM 648 N N . GLY A 1 80 ? 1.183 7.864 -16.012 1.00 92.50 80 GLY A N 1
ATOM 649 C CA . GLY A 1 80 ? 1.653 8.280 -17.337 1.00 92.50 80 GLY A CA 1
ATOM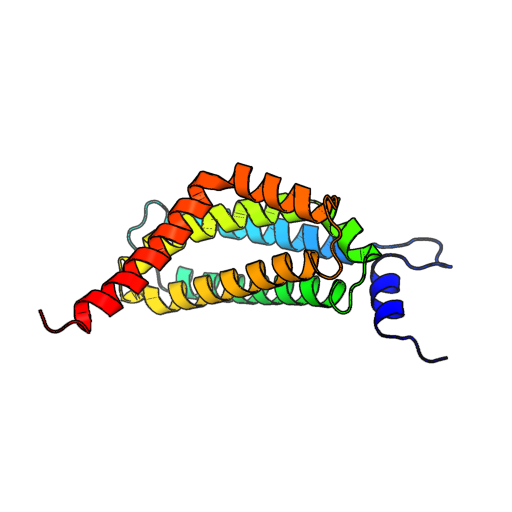 650 C C . GLY A 1 80 ? 2.333 7.100 -18.029 1.00 92.50 80 GLY A C 1
ATOM 651 O O . GLY A 1 80 ? 3.544 7.110 -18.242 1.00 92.50 80 GLY A O 1
ATOM 652 N N . PRO A 1 81 ? 1.545 6.057 -18.322 1.00 92.69 81 PRO A N 1
ATOM 653 C CA . PRO A 1 81 ? 1.825 4.666 -17.983 1.00 92.69 81 PRO A CA 1
ATOM 654 C C . PRO A 1 81 ? 3.280 4.262 -18.235 1.00 92.69 81 PRO A C 1
ATOM 656 O O . PRO A 1 81 ? 3.731 4.153 -19.378 1.00 92.69 81 PRO A O 1
ATOM 659 N N . CYS A 1 82 ? 4.006 3.953 -17.161 1.00 96.69 82 CYS A N 1
ATOM 660 C CA . CYS A 1 82 ? 5.364 3.423 -17.240 1.00 96.69 82 CYS A CA 1
ATOM 661 C C . CYS A 1 82 ? 5.351 1.892 -17.126 1.00 96.69 82 CYS A C 1
ATOM 663 O O . CYS A 1 82 ? 5.594 1.320 -16.059 1.00 96.69 82 CYS A O 1
ATOM 665 N N . VAL A 1 83 ? 5.103 1.214 -18.254 1.00 96.12 83 VAL A N 1
ATOM 666 C CA . VAL A 1 83 ? 4.981 -0.261 -18.347 1.00 96.12 83 VAL A CA 1
ATOM 667 C C . VAL A 1 83 ? 6.164 -0.986 -17.704 1.00 96.12 83 VAL A C 1
ATOM 669 O O . VAL A 1 83 ? 6.014 -2.015 -17.048 1.00 96.12 83 VAL A O 1
ATOM 672 N N . GLY A 1 84 ? 7.366 -0.430 -17.852 1.00 96.75 84 GLY A N 1
ATOM 673 C CA . GLY A 1 84 ? 8.564 -0.992 -17.252 1.00 96.75 84 GLY A CA 1
ATOM 674 C C . GLY A 1 84 ? 8.538 -1.020 -15.719 1.00 96.75 84 GLY A C 1
ATOM 675 O O . GLY A 1 84 ? 8.965 -2.012 -15.120 1.00 96.75 84 GLY A O 1
ATOM 676 N N . ASN A 1 85 ? 8.046 0.047 -15.091 1.00 98.19 85 ASN A N 1
ATOM 677 C CA . ASN A 1 85 ? 7.921 0.134 -13.638 1.00 98.19 85 ASN A CA 1
ATOM 678 C C . ASN A 1 85 ? 6.732 -0.702 -13.150 1.00 98.19 85 ASN A C 1
ATOM 680 O O . ASN A 1 85 ? 6.888 -1.451 -12.191 1.00 98.19 85 ASN A O 1
ATOM 684 N N . GLN A 1 86 ? 5.604 -0.689 -13.869 1.00 98.38 86 GLN A N 1
ATOM 685 C CA . GLN A 1 86 ? 4.452 -1.556 -13.584 1.00 98.38 86 GLN A CA 1
ATOM 686 C C . GLN A 1 86 ? 4.851 -3.041 -13.559 1.00 98.38 86 GLN A C 1
ATOM 688 O O . GLN A 1 86 ? 4.546 -3.754 -12.606 1.00 98.38 86 GLN A O 1
ATOM 693 N N . MET A 1 87 ? 5.609 -3.509 -14.557 1.00 97.44 87 MET A N 1
ATOM 694 C CA . MET A 1 87 ? 6.095 -4.894 -14.592 1.00 97.44 87 MET A CA 1
ATOM 695 C C . MET A 1 87 ? 7.127 -5.188 -13.498 1.00 97.44 87 MET A C 1
ATOM 697 O O . MET A 1 87 ? 7.171 -6.307 -12.992 1.00 97.44 87 MET A O 1
ATOM 701 N N . ALA A 1 88 ? 7.958 -4.214 -13.113 1.00 98.12 88 ALA A N 1
ATOM 702 C CA . ALA A 1 88 ? 8.879 -4.388 -11.991 1.00 98.12 88 ALA A CA 1
ATOM 703 C C . ALA A 1 88 ? 8.110 -4.572 -10.672 1.00 98.12 88 ALA A C 1
ATOM 705 O O . ALA A 1 88 ? 8.407 -5.497 -9.923 1.00 98.12 88 ALA A O 1
ATOM 706 N N . LEU A 1 89 ? 7.083 -3.753 -10.431 1.00 98.44 89 LEU A N 1
ATOM 707 C CA . LEU A 1 89 ? 6.212 -3.859 -9.259 1.00 98.44 89 LEU A CA 1
ATOM 708 C C . LEU A 1 89 ? 5.412 -5.168 -9.246 1.00 98.44 89 LEU A C 1
ATOM 710 O O . LEU A 1 89 ? 5.350 -5.830 -8.213 1.00 98.44 89 LEU A O 1
ATOM 714 N N . ALA A 1 90 ? 4.862 -5.581 -10.388 1.00 97.69 90 ALA A N 1
ATOM 715 C CA . ALA A 1 90 ? 4.091 -6.819 -10.524 1.00 97.69 90 ALA A CA 1
ATOM 716 C C . ALA A 1 90 ? 4.914 -8.087 -10.224 1.00 97.69 90 ALA A C 1
ATOM 718 O O . ALA A 1 90 ? 4.380 -9.084 -9.746 1.00 97.69 90 ALA A O 1
ATOM 719 N N . ASN A 1 91 ? 6.224 -8.043 -10.484 1.00 97.38 91 ASN A N 1
ATOM 720 C CA . ASN A 1 91 ? 7.160 -9.128 -10.168 1.00 97.38 91 ASN A CA 1
ATOM 721 C C . ASN A 1 91 ? 7.863 -8.949 -8.809 1.00 97.38 91 ASN A C 1
ATOM 723 O O . ASN A 1 91 ? 8.783 -9.701 -8.488 1.00 97.38 91 ASN A O 1
ATOM 727 N N . SER A 1 92 ? 7.472 -7.939 -8.032 1.00 98.25 92 SER A N 1
ATOM 728 C CA . SER A 1 92 ? 8.010 -7.661 -6.699 1.00 98.25 92 SER A CA 1
ATOM 729 C C . SER A 1 92 ? 7.106 -8.223 -5.597 1.00 98.25 92 SER A C 1
ATOM 731 O O . SER A 1 92 ? 6.096 -8.870 -5.862 1.00 98.25 92 SER A O 1
ATOM 733 N N . ARG A 1 93 ? 7.434 -7.903 -4.342 1.00 98.25 93 ARG A N 1
ATOM 734 C CA . ARG A 1 93 ? 6.633 -8.248 -3.157 1.00 98.25 93 ARG A CA 1
ATOM 735 C C . ARG A 1 93 ? 5.516 -7.243 -2.848 1.00 98.25 93 ARG A C 1
ATOM 737 O O . ARG A 1 93 ? 4.996 -7.218 -1.737 1.00 98.25 93 ARG A O 1
ATOM 744 N N . LEU A 1 94 ? 5.138 -6.399 -3.811 1.00 98.56 94 LEU A N 1
ATOM 745 C CA . LEU A 1 94 ? 4.061 -5.422 -3.628 1.00 98.56 94 LEU A CA 1
ATOM 746 C C . LEU A 1 94 ? 2.736 -6.105 -3.255 1.00 98.56 94 LEU A C 1
ATOM 748 O O . LEU A 1 94 ? 2.024 -5.621 -2.377 1.00 98.56 94 LEU A O 1
ATOM 752 N N . TRP A 1 95 ? 2.428 -7.243 -3.881 1.00 98.25 95 TRP A N 1
ATOM 753 C CA . TRP A 1 95 ? 1.201 -7.994 -3.611 1.00 98.25 95 TRP A CA 1
ATOM 754 C C . TRP A 1 95 ? 1.162 -8.578 -2.191 1.00 98.25 95 TRP A C 1
ATOM 756 O O . TRP A 1 95 ? 0.106 -8.540 -1.561 1.00 98.25 95 TRP A O 1
ATOM 766 N N . ASP A 1 96 ? 2.309 -9.004 -1.641 1.00 98.31 96 ASP A N 1
ATOM 767 C CA . ASP A 1 96 ? 2.422 -9.426 -0.234 1.00 98.31 96 ASP A CA 1
ATOM 768 C C . ASP A 1 96 ? 2.005 -8.282 0.705 1.00 98.31 96 ASP A C 1
ATOM 770 O O . ASP A 1 96 ? 1.179 -8.468 1.602 1.00 98.31 96 ASP A O 1
ATOM 774 N N . ALA A 1 97 ? 2.536 -7.076 0.464 1.00 98.38 97 ALA A N 1
ATOM 775 C CA . ALA A 1 97 ? 2.211 -5.898 1.263 1.00 98.38 97 ALA A CA 1
ATOM 776 C C . ALA A 1 97 ? 0.721 -5.527 1.141 1.00 98.38 97 ALA A C 1
ATOM 778 O O . ALA A 1 97 ? 0.068 -5.267 2.151 1.00 98.38 97 ALA A O 1
ATOM 779 N N . ILE A 1 98 ? 0.161 -5.546 -0.076 1.00 98.44 98 ILE A N 1
ATOM 780 C CA . ILE A 1 98 ? -1.265 -5.267 -0.327 1.00 98.44 98 ILE A CA 1
ATOM 781 C C . ILE A 1 98 ? -2.165 -6.260 0.425 1.00 98.44 98 ILE A C 1
ATOM 783 O O . ILE A 1 98 ? -3.120 -5.838 1.080 1.00 98.44 98 ILE A O 1
ATOM 787 N N . ASN A 1 99 ? -1.848 -7.558 0.396 1.00 98.31 99 ASN A N 1
ATOM 788 C CA . ASN A 1 99 ? -2.574 -8.579 1.158 1.00 98.31 99 ASN A CA 1
ATOM 789 C C . ASN A 1 99 ? -2.541 -8.290 2.671 1.00 98.31 99 ASN A C 1
ATOM 791 O O . ASN A 1 99 ? -3.577 -8.343 3.342 1.00 98.31 99 ASN A O 1
ATOM 795 N N . GLY A 1 100 ? -1.378 -7.903 3.206 1.00 98.19 100 GLY A N 1
ATOM 796 C CA . GLY A 1 100 ? -1.243 -7.481 4.603 1.00 98.19 100 GLY A CA 1
ATOM 797 C C . GLY A 1 100 ? -2.106 -6.260 4.947 1.00 98.19 100 GLY A C 1
ATOM 798 O O . GLY A 1 100 ? -2.763 -6.230 5.992 1.00 98.19 100 GLY A O 1
ATOM 799 N N . PHE A 1 101 ? -2.180 -5.275 4.049 1.00 98.50 101 PHE A N 1
ATOM 800 C CA . PHE A 1 101 ? -3.049 -4.113 4.224 1.00 98.50 101 PHE A CA 1
ATOM 801 C C . PHE A 1 101 ? -4.540 -4.452 4.128 1.00 98.50 101 PHE A C 1
ATOM 803 O O . PHE A 1 101 ? -5.316 -3.905 4.909 1.00 98.50 101 PHE A O 1
ATOM 810 N N . PHE A 1 102 ? -4.970 -5.383 3.268 1.00 98.56 102 PHE A N 1
ATOM 811 C CA . PHE A 1 102 ? -6.368 -5.837 3.258 1.00 98.56 102 PHE A CA 1
ATOM 812 C C . PHE A 1 102 ? -6.798 -6.413 4.608 1.00 98.56 102 PHE A C 1
ATOM 814 O O . PHE A 1 102 ? -7.877 -6.070 5.096 1.00 98.56 102 PHE A O 1
ATOM 821 N N . PHE A 1 103 ? -5.953 -7.238 5.232 1.00 98.31 103 PHE A N 1
ATOM 822 C CA . PHE A 1 103 ? -6.199 -7.742 6.584 1.00 98.31 103 PHE A CA 1
ATOM 823 C C . PHE A 1 103 ? -6.326 -6.595 7.596 1.00 98.31 103 PHE A C 1
ATOM 825 O O . PHE A 1 103 ? -7.304 -6.514 8.343 1.00 98.31 103 PHE A O 1
ATOM 832 N N . LEU A 1 104 ? -5.363 -5.669 7.583 1.00 97.75 104 LEU A N 1
ATOM 833 C CA . LEU A 1 104 ? -5.359 -4.510 8.470 1.00 97.75 104 LEU A CA 1
ATOM 834 C C . LEU A 1 104 ? -6.633 -3.672 8.311 1.00 97.75 104 LEU A C 1
ATOM 836 O O . LEU A 1 104 ? -7.273 -3.352 9.310 1.00 97.75 104 LEU A O 1
ATOM 840 N N . PHE A 1 105 ? -7.037 -3.359 7.077 1.00 97.56 105 PHE A N 1
ATOM 841 C CA . PHE A 1 105 ? -8.268 -2.624 6.776 1.00 97.56 105 PHE A CA 1
ATOM 842 C C . PHE A 1 105 ? -9.497 -3.351 7.307 1.00 97.56 105 PHE A C 1
ATOM 844 O O . PHE A 1 105 ? -10.273 -2.750 8.049 1.00 97.56 105 PHE A O 1
ATOM 851 N N . ALA A 1 106 ? -9.656 -4.636 7.000 1.00 96.88 106 ALA A N 1
ATOM 852 C CA . ALA A 1 106 ? -10.812 -5.409 7.441 1.00 96.88 106 ALA A CA 1
ATOM 853 C C . ALA A 1 106 ? -11.000 -5.367 8.967 1.00 96.88 106 ALA A C 1
ATOM 855 O O . ALA A 1 106 ? -12.101 -5.100 9.451 1.00 96.88 106 ALA A O 1
ATOM 856 N N . HIS A 1 107 ? -9.929 -5.586 9.730 1.00 95.81 107 HIS A N 1
ATOM 857 C CA . HIS A 1 107 ? -10.037 -5.740 11.179 1.00 95.81 107 HIS A CA 1
ATOM 858 C C . HIS A 1 107 ? -9.925 -4.429 11.962 1.00 95.81 107 HIS A C 1
ATOM 860 O O . HIS A 1 107 ? -10.620 -4.266 12.967 1.00 95.81 107 HIS A O 1
ATOM 866 N N . MET A 1 108 ? -9.089 -3.479 11.532 1.00 94.06 108 MET A N 1
ATOM 867 C CA . MET A 1 108 ? -8.988 -2.189 12.222 1.00 94.06 108 MET A CA 1
ATOM 868 C C . MET A 1 108 ? -10.219 -1.327 11.986 1.00 94.06 108 MET A C 1
ATOM 870 O O . MET A 1 108 ? -10.680 -0.699 12.933 1.00 94.06 108 MET A O 1
ATOM 874 N N . MET A 1 109 ? -10.795 -1.316 10.780 1.00 93.56 109 MET A N 1
ATOM 875 C CA . MET A 1 109 ? -11.990 -0.504 10.534 1.00 93.56 109 MET A CA 1
ATOM 876 C C . MET A 1 109 ? -13.167 -0.956 11.404 1.00 93.56 109 MET A C 1
ATOM 878 O O . MET A 1 109 ? -13.780 -0.118 12.062 1.00 93.56 109 MET A O 1
ATOM 882 N N . ASP A 1 110 ? -13.413 -2.269 11.497 1.00 91.56 110 ASP A N 1
ATOM 883 C CA . ASP A 1 110 ? -14.448 -2.836 12.376 1.00 91.56 110 ASP A CA 1
ATOM 884 C C . ASP A 1 110 ? -14.176 -2.564 13.867 1.00 91.56 110 ASP A C 1
ATOM 886 O O . ASP A 1 110 ? -15.095 -2.298 14.642 1.00 91.56 110 ASP A O 1
ATOM 890 N N . LYS A 1 111 ? -12.909 -2.603 14.299 1.00 92.88 111 LYS A N 1
ATOM 891 C CA . LYS A 1 111 ? -12.537 -2.288 15.685 1.00 92.88 111 LYS A CA 1
ATOM 892 C C . LYS A 1 111 ? -12.763 -0.808 16.010 1.00 92.88 111 LYS A C 1
ATOM 894 O O . LYS A 1 111 ? -13.404 -0.491 17.010 1.00 92.88 111 LYS A O 1
ATOM 899 N N . LEU A 1 112 ? -12.220 0.095 15.192 1.00 93.31 112 LEU A N 1
ATOM 900 C CA . LEU A 1 112 ? -12.214 1.534 15.466 1.00 93.31 112 LEU A CA 1
ATOM 901 C C . LEU A 1 112 ? -13.615 2.149 15.350 1.00 93.31 112 LEU A C 1
ATOM 903 O O . LEU A 1 112 ? -13.926 3.082 16.086 1.00 93.31 112 LEU A O 1
ATOM 907 N N . SER A 1 113 ? -14.493 1.610 14.498 1.00 92.50 113 SER A N 1
ATOM 908 C CA . SER A 1 113 ? -15.865 2.118 14.344 1.00 92.50 113 SER A CA 1
ATOM 909 C C . SER A 1 113 ? -16.754 1.907 15.570 1.00 92.50 113 SER A C 1
ATOM 911 O O . SER A 1 113 ? -17.791 2.555 15.687 1.00 92.50 113 SER A O 1
ATOM 913 N N . LYS A 1 114 ? -16.375 1.012 16.490 1.00 91.56 114 LYS A N 1
ATOM 914 C CA . LYS A 1 114 ? -17.168 0.684 17.687 1.00 91.56 114 LYS A CA 1
ATOM 915 C C . LYS A 1 114 ? -17.049 1.726 18.800 1.00 91.56 114 LYS A C 1
ATOM 917 O O . LYS A 1 114 ? -17.840 1.690 19.738 1.00 91.56 114 LYS A O 1
ATOM 922 N N . ASN A 1 115 ? -16.090 2.655 18.722 1.00 91.25 115 ASN A N 1
ATOM 923 C CA . ASN A 1 115 ? -15.879 3.666 19.756 1.00 91.25 115 ASN A CA 1
ATOM 924 C C . ASN A 1 115 ? -15.675 5.066 19.154 1.00 91.25 115 ASN A C 1
ATOM 926 O O . ASN A 1 115 ? -14.722 5.314 18.419 1.00 91.25 115 ASN A O 1
ATOM 930 N N . HIS A 1 116 ? -16.539 6.015 19.530 1.00 90.31 116 HIS A N 1
ATOM 931 C CA . HIS A 1 116 ? -16.520 7.386 19.008 1.00 90.31 116 HIS A CA 1
ATOM 932 C C . HIS A 1 116 ? -15.199 8.136 19.276 1.00 90.31 116 HIS A C 1
ATOM 934 O O . HIS A 1 116 ? -14.820 9.017 18.508 1.00 90.31 116 HIS A O 1
ATOM 940 N N . THR A 1 117 ? -14.456 7.764 20.324 1.00 91.69 117 THR A N 1
ATOM 941 C CA . THR A 1 117 ? -13.147 8.364 20.650 1.00 91.69 117 THR A CA 1
ATOM 942 C C . THR A 1 117 ? -12.027 7.959 19.681 1.00 91.69 117 THR A C 1
ATOM 944 O O . THR A 1 117 ? -10.913 8.476 19.778 1.00 91.69 117 THR A O 1
ATOM 947 N N . GLN A 1 118 ? -12.295 7.018 18.769 1.00 93.12 118 GLN A N 1
ATOM 948 C CA . GLN A 1 118 ? -11.339 6.463 17.803 1.00 93.12 118 GLN A CA 1
ATOM 949 C C . GLN A 1 118 ? -11.637 6.900 16.356 1.00 93.12 118 GLN A C 1
ATOM 951 O O . GLN A 1 118 ? -10.954 6.465 15.430 1.00 93.12 118 GLN A O 1
ATOM 956 N N . LEU A 1 119 ? -12.642 7.760 16.140 1.00 92.94 119 LEU A N 1
ATOM 957 C CA . LEU A 1 119 ? -13.097 8.138 14.795 1.00 92.94 119 LEU A CA 1
ATOM 958 C C . LEU A 1 119 ? -12.049 8.898 13.978 1.00 92.94 119 LEU A C 1
ATOM 960 O O . LEU A 1 119 ? -12.009 8.747 12.760 1.00 92.94 119 LEU A O 1
ATOM 964 N N . GLU A 1 120 ? -11.190 9.684 14.627 1.00 93.81 120 GLU A N 1
ATOM 965 C CA . GLU A 1 120 ? -10.055 10.330 13.958 1.00 93.81 120 GLU A CA 1
ATOM 966 C C . GLU A 1 120 ? -9.116 9.282 13.350 1.00 93.81 120 GLU A C 1
ATOM 968 O O . GLU A 1 120 ? -8.796 9.339 12.165 1.00 93.81 120 GLU A O 1
ATOM 973 N N . LEU A 1 121 ? -8.764 8.259 14.132 1.00 94.06 121 LEU A N 1
ATOM 974 C CA . LEU A 1 121 ? -7.899 7.180 13.673 1.00 94.06 121 LEU A CA 1
ATOM 975 C C . LEU A 1 121 ? -8.545 6.375 12.543 1.00 94.06 121 LEU A C 1
ATOM 977 O O . LEU A 1 121 ? -7.881 6.045 11.564 1.00 94.06 121 LEU A O 1
ATOM 981 N N . LEU A 1 122 ? -9.849 6.099 12.654 1.00 95.50 122 LEU A N 1
ATOM 982 C CA . LEU A 1 122 ? -10.621 5.442 11.598 1.00 95.50 122 LEU A CA 1
ATOM 983 C C . LEU A 1 122 ? -10.595 6.249 10.293 1.00 95.50 122 LEU A C 1
ATOM 985 O O . LEU A 1 122 ? -10.415 5.671 9.222 1.00 95.50 122 LEU A O 1
ATOM 989 N N . ARG A 1 123 ? -10.760 7.574 10.369 1.00 95.25 123 ARG A N 1
ATOM 990 C CA . ARG A 1 123 ? -10.743 8.458 9.197 1.00 95.25 123 ARG A CA 1
ATOM 991 C C . ARG A 1 123 ? -9.400 8.406 8.473 1.00 95.25 123 ARG A C 1
ATOM 993 O O . ARG A 1 123 ? -9.387 8.281 7.250 1.00 95.25 123 ARG A O 1
ATOM 1000 N N . GLU A 1 124 ? -8.295 8.458 9.208 1.00 95.62 124 GLU A N 1
ATOM 1001 C CA . GLU A 1 124 ? -6.962 8.344 8.608 1.00 95.62 124 GLU A CA 1
ATOM 1002 C C . GLU A 1 124 ? -6.724 6.953 8.007 1.00 95.62 124 GLU A C 1
ATOM 1004 O O . GLU A 1 124 ? -6.140 6.834 6.930 1.00 95.62 124 GLU A O 1
ATOM 1009 N N . PHE A 1 125 ? -7.265 5.898 8.623 1.00 92.19 125 PHE A N 1
ATOM 1010 C CA . PHE A 1 125 ? -7.209 4.540 8.074 1.00 92.19 125 PHE A CA 1
ATOM 1011 C C . PHE A 1 125 ? -7.968 4.405 6.744 1.00 92.19 125 PHE A C 1
ATOM 1013 O O . PHE A 1 125 ? -7.471 3.788 5.802 1.00 92.19 125 PHE A O 1
ATOM 1020 N N . LEU A 1 126 ? -9.147 5.026 6.641 1.00 95.94 126 LEU A N 1
ATOM 1021 C CA . LEU A 1 126 ? -9.930 5.095 5.401 1.00 95.94 126 LEU A CA 1
ATOM 1022 C C . LEU A 1 126 ? -9.219 5.926 4.322 1.00 95.94 126 LEU A C 1
ATOM 1024 O O . LEU A 1 126 ? -9.248 5.564 3.145 1.00 95.94 126 LEU A O 1
ATOM 1028 N N . SER A 1 127 ? -8.552 7.019 4.710 1.00 97.38 127 SER A N 1
ATOM 1029 C CA . SER A 1 127 ? -7.737 7.817 3.786 1.00 97.38 127 SER A CA 1
ATOM 1030 C C . SER A 1 127 ? -6.573 6.998 3.225 1.00 97.38 127 SER A C 1
ATOM 1032 O O . SER A 1 127 ? -6.359 6.988 2.012 1.00 97.38 127 SER A O 1
ATOM 1034 N N . LEU A 1 128 ? -5.888 6.234 4.082 1.00 98.06 128 LEU A N 1
ATOM 1035 C CA . LEU A 1 128 ? -4.815 5.337 3.664 1.00 98.06 128 LEU A CA 1
ATOM 1036 C C . LEU A 1 128 ? -5.317 4.232 2.722 1.00 98.06 128 LEU A C 1
ATOM 1038 O O . LEU A 1 128 ? -4.666 3.932 1.722 1.00 98.06 128 LEU A O 1
ATOM 1042 N N . GLN A 1 129 ? -6.488 3.650 3.008 1.00 98.06 129 GLN A N 1
ATOM 1043 C CA . GLN A 1 129 ? -7.113 2.665 2.123 1.00 98.06 129 GLN A CA 1
ATOM 1044 C C . GLN A 1 129 ? -7.362 3.250 0.732 1.00 98.06 129 GLN A C 1
ATOM 1046 O O . GLN A 1 129 ? -7.049 2.605 -0.266 1.00 98.06 129 GLN A O 1
ATOM 1051 N N . LYS A 1 130 ? -7.880 4.479 0.651 1.00 98.38 130 LYS A N 1
ATOM 1052 C CA . LYS A 1 130 ? -8.086 5.174 -0.624 1.00 98.38 130 LYS A CA 1
ATOM 1053 C C . LYS A 1 130 ? -6.768 5.318 -1.400 1.00 98.38 130 LYS A C 1
ATOM 1055 O O . LYS A 1 130 ? -6.760 5.012 -2.588 1.00 98.38 130 LYS A O 1
ATOM 1060 N N . ASP A 1 131 ? -5.666 5.703 -0.756 1.00 98.75 131 ASP A N 1
ATOM 1061 C CA . ASP A 1 131 ? -4.362 5.831 -1.432 1.00 98.75 131 ASP A CA 1
ATOM 1062 C C . ASP A 1 131 ? -3.843 4.474 -1.955 1.00 98.75 131 ASP A C 1
ATOM 1064 O O . ASP A 1 131 ? -3.366 4.390 -3.088 1.00 98.75 131 ASP A O 1
ATOM 1068 N N . MET A 1 132 ? -4.017 3.383 -1.195 1.00 98.62 132 MET A N 1
ATOM 1069 C CA . MET A 1 132 ? -3.686 2.030 -1.673 1.00 98.62 132 MET A CA 1
ATOM 1070 C C . MET A 1 132 ? -4.531 1.632 -2.894 1.00 98.62 132 MET A C 1
ATOM 1072 O O . MET A 1 132 ? -4.005 1.077 -3.859 1.00 98.62 132 MET A O 1
ATOM 1076 N N . ILE A 1 133 ? -5.839 1.914 -2.877 1.00 98.31 133 ILE A N 1
ATOM 1077 C CA . ILE A 1 133 ? -6.722 1.605 -4.010 1.00 98.31 133 ILE A CA 1
ATOM 1078 C C . ILE A 1 133 ? -6.336 2.426 -5.246 1.00 98.31 133 ILE A C 1
ATOM 1080 O O . ILE A 1 133 ? -6.337 1.882 -6.348 1.00 98.31 133 ILE A O 1
ATOM 1084 N N . VAL A 1 134 ? -5.947 3.695 -5.089 1.00 98.62 134 VAL A N 1
ATOM 1085 C CA . VAL A 1 134 ? -5.432 4.512 -6.202 1.00 98.62 134 VAL A CA 1
ATOM 1086 C C . VAL A 1 134 ? -4.167 3.891 -6.797 1.00 98.62 134 VAL A C 1
ATOM 1088 O O . VAL A 1 134 ? -4.102 3.742 -8.017 1.00 98.62 134 VAL A O 1
ATOM 1091 N N . LEU A 1 135 ? -3.217 3.441 -5.969 1.00 98.62 135 LEU A N 1
ATOM 1092 C CA . LEU A 1 135 ? -2.032 2.719 -6.446 1.00 98.62 135 LEU A CA 1
ATOM 1093 C C . LEU A 1 135 ? -2.416 1.476 -7.266 1.00 98.62 135 LEU A C 1
ATOM 1095 O O . LEU A 1 135 ? -1.895 1.265 -8.363 1.00 98.62 135 LEU A O 1
ATOM 1099 N N . MET A 1 136 ? -3.348 0.661 -6.760 1.00 98.44 136 MET A N 1
ATOM 1100 C CA . MET A 1 136 ? -3.830 -0.523 -7.477 1.00 98.44 136 MET A CA 1
ATOM 1101 C C . MET A 1 136 ? -4.465 -0.146 -8.822 1.00 98.44 136 MET A C 1
ATOM 1103 O O . MET A 1 136 ? -4.172 -0.775 -9.834 1.00 98.44 136 MET A O 1
ATOM 1107 N N . LEU A 1 137 ? -5.286 0.904 -8.876 1.00 98.19 137 LEU A N 1
ATOM 1108 C CA . LEU A 1 137 ? -5.880 1.374 -10.131 1.00 98.19 137 LEU A CA 1
ATOM 1109 C C . LEU A 1 137 ? -4.814 1.867 -11.123 1.00 98.19 137 LEU A C 1
ATOM 1111 O O . LEU A 1 137 ? -4.899 1.548 -12.307 1.00 98.19 137 LEU A O 1
ATOM 1115 N N . SER A 1 138 ? -3.778 2.570 -10.656 1.00 98.19 138 SER A N 1
ATOM 1116 C CA . SER A 1 138 ? -2.656 3.008 -11.498 1.00 98.19 138 SER A CA 1
ATOM 1117 C C . SER A 1 138 ? -1.820 1.845 -12.052 1.00 98.19 138 SER A C 1
ATOM 1119 O O . SER A 1 138 ? -1.262 1.958 -13.143 1.00 98.19 138 SER A O 1
ATOM 1121 N N . MET A 1 139 ? -1.786 0.688 -11.379 1.00 98.06 139 MET A N 1
ATOM 1122 C CA . MET A 1 139 ? -1.180 -0.535 -11.933 1.00 98.06 139 MET A CA 1
ATOM 1123 C C . MET A 1 139 ? -1.925 -1.067 -13.167 1.00 98.06 139 MET A C 1
ATOM 1125 O O . MET A 1 139 ? -1.335 -1.791 -13.966 1.00 98.06 139 MET A O 1
ATOM 1129 N N . LEU A 1 140 ? -3.203 -0.717 -13.342 1.00 96.88 140 LEU A N 1
ATOM 1130 C CA . LEU A 1 140 ? -4.023 -1.135 -14.484 1.00 96.88 140 LEU A CA 1
ATOM 1131 C C . LEU A 1 140 ? -4.030 -0.121 -15.636 1.00 96.88 140 LEU A C 1
ATOM 1133 O O . LEU A 1 140 ? -4.689 -0.357 -16.653 1.00 96.88 140 LEU A O 1
ATOM 1137 N N . GLU A 1 141 ? -3.325 1.003 -15.507 1.00 96.06 141 GLU A N 1
ATOM 1138 C CA . GLU A 1 141 ? -3.252 2.006 -16.565 1.00 96.06 141 GLU A CA 1
ATOM 1139 C C . GLU A 1 141 ? -2.587 1.410 -17.817 1.00 96.06 141 GLU A C 1
ATOM 1141 O O . GLU A 1 141 ? -1.444 0.958 -17.772 1.00 96.06 141 GLU A O 1
ATOM 1146 N N . GLY A 1 142 ? -3.319 1.381 -18.936 1.00 92.50 142 GLY A N 1
ATOM 1147 C CA . GLY A 1 142 ? -2.859 0.752 -20.180 1.00 92.50 142 GLY A CA 1
ATOM 1148 C C . GLY A 1 142 ? -2.966 -0.780 -20.209 1.00 92.50 142 GLY A C 1
ATOM 1149 O O . GLY A 1 142 ? -2.385 -1.408 -21.094 1.00 92.50 142 GLY A O 1
ATOM 1150 N N . ASN A 1 143 ? -3.696 -1.398 -19.271 1.00 91.62 143 ASN A N 1
ATOM 1151 C CA . ASN A 1 143 ? -3.869 -2.849 -19.235 1.00 91.62 143 ASN A CA 1
ATOM 1152 C C . ASN A 1 143 ? -4.591 -3.387 -20.487 1.00 91.62 143 ASN A C 1
ATOM 1154 O O . ASN A 1 143 ? -5.526 -2.782 -21.012 1.00 91.62 143 ASN A O 1
ATOM 1158 N N . VAL A 1 144 ? -4.180 -4.577 -20.926 1.00 90.44 144 VAL A N 1
ATOM 1159 C CA . VAL A 1 144 ? -4.773 -5.304 -22.057 1.00 90.44 144 VAL A CA 1
ATOM 1160 C C . VAL A 1 144 ? -5.636 -6.469 -21.570 1.00 90.44 144 VAL A C 1
ATOM 1162 O O . VAL A 1 144 ? -5.485 -6.948 -20.442 1.00 90.44 144 VAL A O 1
ATOM 1165 N N . LEU A 1 145 ? -6.542 -6.955 -22.423 1.00 89.75 145 LEU A N 1
ATOM 1166 C CA . LEU A 1 145 ? -7.350 -8.137 -22.115 1.00 89.75 145 LEU A CA 1
ATOM 1167 C C . LEU A 1 145 ? -6.432 -9.332 -21.803 1.00 89.75 145 LEU A C 1
ATOM 1169 O O . LEU A 1 145 ? -5.538 -9.644 -22.586 1.00 89.75 145 LEU A O 1
ATOM 1173 N N . ASN A 1 146 ? -6.666 -9.996 -20.667 1.00 91.25 146 ASN A N 1
ATOM 1174 C CA . ASN A 1 146 ? -5.830 -11.088 -20.144 1.00 91.25 146 ASN A CA 1
ATOM 1175 C C . ASN A 1 146 ? -4.363 -10.698 -19.857 1.00 91.25 146 ASN A C 1
ATOM 1177 O O . ASN A 1 146 ? -3.480 -11.556 -19.870 1.00 91.25 146 ASN A O 1
ATOM 1181 N N . GLY A 1 147 ? -4.097 -9.416 -19.585 1.00 93.94 147 GLY A N 1
ATOM 1182 C CA . GLY A 1 147 ? -2.783 -8.943 -19.154 1.00 93.94 147 GLY A CA 1
ATOM 1183 C C . GLY A 1 147 ? -2.338 -9.552 -17.811 1.00 93.94 147 GLY A C 1
ATOM 1184 O O . GLY A 1 147 ? -3.177 -9.829 -16.946 1.00 93.94 147 GLY A O 1
ATOM 1185 N N . PRO A 1 148 ? -1.021 -9.744 -17.600 1.00 94.56 148 PRO A N 1
ATOM 1186 C CA . PRO A 1 148 ? -0.492 -10.410 -16.408 1.00 94.56 148 PRO A CA 1
ATOM 1187 C C . PRO A 1 148 ? -0.806 -9.653 -15.111 1.00 94.56 148 PRO A C 1
ATOM 1189 O O . PRO A 1 148 ? -1.131 -10.284 -14.110 1.00 94.56 148 PRO A O 1
ATOM 1192 N N . ILE A 1 149 ? -0.779 -8.315 -15.137 1.00 97.06 149 ILE A N 1
ATOM 1193 C CA . ILE A 1 149 ? -1.055 -7.474 -13.960 1.00 97.06 149 ILE A CA 1
ATOM 1194 C C . ILE A 1 149 ? -2.519 -7.597 -13.532 1.00 97.06 149 ILE A C 1
ATOM 1196 O O . ILE A 1 149 ? -2.804 -7.814 -12.358 1.00 97.06 149 ILE A O 1
ATOM 1200 N N . GLY A 1 150 ? -3.454 -7.507 -14.485 1.00 96.62 150 GLY A N 1
ATOM 1201 C CA . GLY A 1 150 ? -4.879 -7.677 -14.198 1.00 96.62 150 GLY A CA 1
ATOM 1202 C C . GLY A 1 150 ? -5.187 -9.056 -13.613 1.00 96.62 150 GLY A C 1
ATOM 1203 O O . GLY A 1 150 ? -5.952 -9.157 -12.658 1.00 96.62 150 GLY A O 1
ATOM 1204 N N . LYS A 1 151 ? -4.540 -10.109 -14.132 1.00 96.31 151 LYS A N 1
ATOM 1205 C CA . LYS A 1 151 ? -4.663 -11.461 -13.578 1.00 96.31 151 LYS A CA 1
ATOM 1206 C C . LYS A 1 151 ? -4.138 -11.539 -12.140 1.00 96.31 151 LYS A C 1
ATOM 1208 O O . LYS A 1 151 ? -4.867 -12.007 -11.276 1.00 96.31 151 LYS A O 1
ATOM 1213 N N . GLN A 1 152 ? -2.934 -11.028 -11.875 1.00 96.38 152 GLN A N 1
ATOM 1214 C CA . GLN A 1 152 ? -2.370 -11.015 -10.520 1.00 96.38 152 GLN A CA 1
ATOM 1215 C C . GLN A 1 152 ? -3.251 -10.250 -9.531 1.00 96.38 152 GLN A C 1
ATOM 1217 O O . GLN A 1 152 ? -3.461 -10.724 -8.424 1.00 96.38 152 GLN A O 1
ATOM 1222 N N . MET A 1 153 ? -3.828 -9.113 -9.933 1.00 97.62 153 MET A N 1
ATOM 1223 C CA . MET A 1 153 ? -4.750 -8.379 -9.067 1.00 97.62 153 MET A CA 1
ATOM 1224 C C . MET A 1 153 ? -5.984 -9.215 -8.703 1.00 97.62 153 MET A C 1
ATOM 1226 O O . MET A 1 153 ? -6.418 -9.191 -7.552 1.00 97.62 153 MET A O 1
ATOM 1230 N N . VAL A 1 154 ? -6.551 -9.956 -9.661 1.00 97.06 154 VAL A N 1
ATOM 1231 C CA . VAL A 1 154 ? -7.660 -10.881 -9.384 1.00 97.06 154 VAL A CA 1
ATOM 1232 C C . VAL A 1 154 ? -7.214 -11.979 -8.421 1.00 97.06 154 VAL A C 1
ATOM 1234 O O . VAL A 1 154 ? -7.923 -12.236 -7.451 1.00 97.06 154 VAL A O 1
ATOM 1237 N N . ASP A 1 155 ? -6.041 -12.574 -8.642 1.00 97.44 155 ASP A N 1
ATOM 1238 C CA . ASP A 1 155 ? -5.487 -13.610 -7.767 1.00 97.44 155 ASP A CA 1
ATOM 1239 C C . ASP A 1 155 ? -5.312 -13.076 -6.326 1.00 97.44 155 ASP A C 1
ATOM 1241 O O . ASP A 1 155 ? -5.805 -13.691 -5.382 1.00 97.44 155 ASP A O 1
ATOM 1245 N N . THR A 1 156 ? -4.758 -11.869 -6.148 1.00 97.56 156 THR A N 1
ATOM 1246 C CA . THR A 1 156 ? -4.643 -11.189 -4.841 1.00 97.56 156 THR A CA 1
ATOM 1247 C C . THR A 1 156 ? -6.007 -10.964 -4.174 1.00 97.56 156 THR A C 1
ATOM 1249 O O . THR A 1 156 ? -6.169 -11.190 -2.975 1.00 97.56 156 THR A O 1
ATOM 1252 N N . LEU A 1 157 ? -7.027 -10.539 -4.929 1.00 97.94 157 LEU A N 1
ATOM 1253 C CA . LEU A 1 157 ? -8.378 -10.351 -4.384 1.00 97.94 157 LEU A CA 1
ATOM 1254 C C . LEU A 1 157 ? -9.027 -11.676 -3.961 1.00 97.94 157 LEU A C 1
ATOM 1256 O O . LEU A 1 157 ? -9.775 -11.699 -2.982 1.00 97.94 157 LEU A O 1
ATOM 1260 N N . VAL A 1 158 ? -8.750 -12.767 -4.679 1.00 98.19 158 VAL A N 1
ATOM 1261 C CA . VAL A 1 158 ? -9.213 -14.116 -4.325 1.00 98.19 158 VAL A CA 1
ATOM 1262 C C . VAL A 1 158 ? -8.508 -14.614 -3.063 1.00 98.19 158 VAL A C 1
ATOM 1264 O O . VAL A 1 158 ? -9.173 -15.119 -2.160 1.00 98.19 158 VAL A O 1
ATOM 1267 N N . GLU A 1 159 ? -7.196 -14.415 -2.947 1.00 97.75 159 GLU A N 1
ATOM 1268 C CA . GLU A 1 159 ? -6.428 -14.748 -1.739 1.00 97.75 159 GLU A CA 1
ATOM 1269 C C . GLU A 1 159 ? -6.942 -13.990 -0.504 1.00 97.75 159 GLU A C 1
ATOM 1271 O O . GLU A 1 159 ? -7.120 -14.574 0.565 1.00 97.75 159 GLU A O 1
ATOM 1276 N N . SER A 1 160 ? -7.262 -12.702 -0.663 1.00 97.50 160 SER A N 1
ATOM 1277 C CA . SER A 1 160 ? -7.788 -11.835 0.400 1.00 97.50 160 SER A CA 1
ATOM 1278 C C . SER A 1 160 ? -9.323 -11.791 0.478 1.00 97.50 160 SER A C 1
ATOM 1280 O O . SER A 1 160 ? -9.880 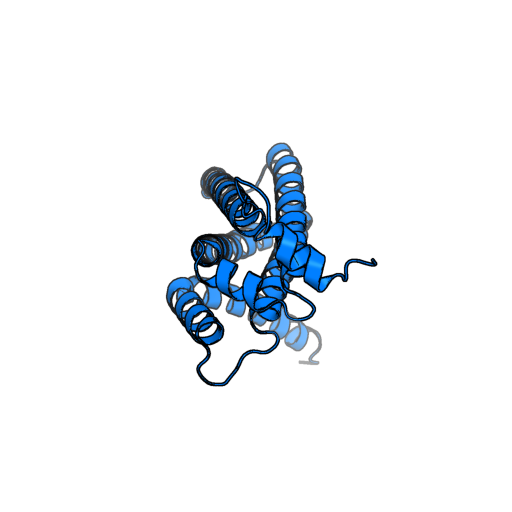-10.893 1.117 1.00 97.50 160 SER A O 1
ATOM 1282 N N . GLN A 1 161 ? -10.037 -12.751 -0.125 1.00 97.75 161 GLN A N 1
ATOM 1283 C CA . GLN A 1 161 ? -11.499 -12.706 -0.291 1.00 97.75 161 GLN A CA 1
ATOM 1284 C C . GLN A 1 161 ? -12.253 -12.426 1.019 1.00 97.75 161 GLN A C 1
ATOM 1286 O O . GLN A 1 161 ? -13.187 -11.623 1.038 1.00 97.75 161 GLN A O 1
ATOM 1291 N N . GLN A 1 162 ? -11.859 -13.069 2.122 1.00 97.88 162 GLN A N 1
ATOM 1292 C CA . GLN A 1 162 ? -12.515 -12.893 3.422 1.00 97.88 162 GLN A CA 1
ATOM 1293 C C . GLN A 1 162 ? -12.387 -11.452 3.935 1.00 97.88 162 GLN A C 1
ATOM 1295 O O . GLN A 1 162 ? -13.378 -10.849 4.351 1.00 97.88 162 GLN A O 1
ATOM 1300 N N . ASN A 1 163 ? -11.188 -10.876 3.836 1.00 98.06 163 ASN A N 1
ATOM 1301 C CA . ASN A 1 163 ? -10.911 -9.504 4.256 1.00 98.06 163 ASN A CA 1
ATOM 1302 C C . ASN A 1 163 ? -11.674 -8.503 3.384 1.00 98.06 163 ASN A C 1
ATOM 1304 O O . ASN A 1 163 ? -12.338 -7.601 3.896 1.00 98.06 163 ASN A O 1
ATOM 1308 N N . VAL A 1 164 ? -11.660 -8.708 2.064 1.00 97.62 164 VAL A N 1
ATOM 1309 C CA . VAL A 1 164 ? -12.397 -7.869 1.109 1.00 97.62 164 VAL A CA 1
ATOM 1310 C C . VAL A 1 164 ? -13.901 -7.901 1.397 1.00 97.62 164 VAL A C 1
ATOM 1312 O O . VAL A 1 164 ? -14.549 -6.857 1.390 1.00 97.62 164 VAL A O 1
ATOM 1315 N N . GLN A 1 165 ? -14.473 -9.061 1.732 1.00 97.31 165 GLN A N 1
ATOM 1316 C CA . GLN A 1 165 ? -15.887 -9.151 2.107 1.00 97.31 165 GLN A CA 1
ATOM 1317 C C . GLN A 1 165 ? -16.226 -8.363 3.378 1.00 97.31 165 GLN A C 1
ATOM 1319 O O . GLN A 1 165 ? -17.293 -7.752 3.434 1.00 97.31 165 GLN A O 1
ATOM 1324 N N . ILE A 1 166 ? -15.352 -8.358 4.389 1.00 96.69 166 ILE A N 1
ATOM 1325 C CA . ILE A 1 166 ? -15.547 -7.559 5.611 1.00 96.69 166 ILE A CA 1
ATOM 1326 C C . ILE A 1 166 ? -15.556 -6.067 5.265 1.00 96.69 166 ILE A C 1
ATOM 1328 O O . ILE A 1 166 ? -16.464 -5.348 5.679 1.00 96.69 166 ILE A O 1
ATOM 1332 N N . ILE A 1 167 ? -14.600 -5.624 4.444 1.00 96.56 167 ILE A N 1
ATOM 1333 C CA . ILE A 1 167 ? -14.500 -4.237 3.971 1.00 96.56 167 ILE A CA 1
ATOM 1334 C C . ILE A 1 167 ? -15.775 -3.820 3.222 1.00 96.56 167 ILE A C 1
ATOM 1336 O O . ILE A 1 167 ? -16.352 -2.773 3.505 1.00 96.56 167 ILE A O 1
ATOM 1340 N N . LEU A 1 168 ? -16.255 -4.650 2.293 1.00 96.50 168 LEU A N 1
ATOM 1341 C CA . LEU A 1 168 ? -17.468 -4.352 1.527 1.00 96.50 168 LEU A CA 1
ATOM 1342 C C . LEU A 1 168 ? -18.715 -4.294 2.421 1.00 96.50 168 LEU A C 1
ATOM 1344 O O . LEU A 1 168 ? -19.526 -3.381 2.275 1.00 96.50 168 LEU A O 1
ATOM 1348 N N . LYS A 1 169 ? -18.853 -5.223 3.377 1.00 95.00 169 LYS A N 1
ATOM 1349 C CA . LYS A 1 169 ? -19.958 -5.215 4.353 1.00 95.00 169 LYS A CA 1
ATOM 1350 C C . LYS A 1 169 ? -19.938 -3.973 5.239 1.00 95.00 169 LYS A C 1
ATOM 1352 O O . LYS A 1 169 ? -21.002 -3.445 5.553 1.00 95.00 169 LYS A O 1
ATOM 1357 N N . PHE A 1 170 ? -18.750 -3.510 5.628 1.00 93.06 170 PHE A N 1
ATOM 1358 C CA . PHE A 1 170 ? -18.591 -2.281 6.398 1.00 93.06 170 PHE A CA 1
ATOM 1359 C C . PHE A 1 170 ? -19.198 -1.091 5.646 1.00 93.06 170 PHE A C 1
ATOM 1361 O O . PHE A 1 170 ? -20.071 -0.415 6.182 1.00 93.06 170 PHE A O 1
ATOM 1368 N N . PHE A 1 171 ? -18.821 -0.881 4.380 1.00 92.56 171 PHE A N 1
ATOM 1369 C CA . PHE A 1 171 ? -19.379 0.211 3.574 1.00 92.56 171 PHE A CA 1
ATOM 1370 C C . PHE A 1 171 ? -20.883 0.060 3.312 1.00 92.56 171 PHE A C 1
ATOM 1372 O O . PHE A 1 171 ? -21.626 1.032 3.454 1.00 92.56 171 PHE A O 1
ATOM 1379 N N . ASP A 1 172 ? -21.346 -1.148 2.981 1.00 92.44 172 ASP A N 1
ATOM 1380 C CA . ASP A 1 172 ? -22.763 -1.440 2.722 1.00 92.44 172 ASP A CA 1
ATOM 1381 C C . ASP A 1 172 ? -23.665 -1.078 3.916 1.00 92.44 172 ASP A C 1
ATOM 1383 O O . ASP A 1 172 ? -24.727 -0.481 3.738 1.00 92.44 172 ASP A O 1
ATOM 1387 N N . MET A 1 173 ? -23.214 -1.355 5.145 1.00 87.56 173 MET A N 1
ATOM 1388 C CA . MET A 1 173 ? -23.944 -1.014 6.369 1.00 87.56 173 MET A CA 1
ATOM 1389 C C . MET A 1 173 ? -24.200 0.496 6.495 1.00 87.56 173 MET A C 1
ATOM 1391 O O . MET A 1 173 ? -25.324 0.910 6.785 1.00 87.56 173 MET A O 1
ATOM 1395 N N . PHE A 1 174 ? -23.182 1.328 6.249 1.00 83.88 174 PHE A N 1
ATOM 1396 C CA . PHE A 1 174 ? -23.304 2.787 6.366 1.00 83.88 174 PHE A CA 1
ATOM 1397 C C . PHE A 1 174 ? -24.081 3.417 5.210 1.00 83.88 174 PHE A C 1
ATOM 1399 O O . PHE A 1 174 ? -24.831 4.370 5.432 1.00 83.88 174 PHE A O 1
ATOM 1406 N N . LEU A 1 175 ? -23.944 2.884 3.992 1.00 87.75 175 LEU A N 1
ATOM 1407 C CA . LEU A 1 175 ? -24.724 3.348 2.844 1.00 87.75 175 LEU A CA 1
ATOM 1408 C C . LEU A 1 175 ? -26.222 3.091 3.067 1.00 87.75 175 LEU A C 1
ATOM 1410 O O . LEU A 1 175 ? -27.020 4.016 2.947 1.00 87.75 175 LEU A O 1
ATOM 1414 N N . LYS A 1 176 ? -26.593 1.888 3.521 1.00 87.06 176 LYS A N 1
ATOM 1415 C CA . LYS A 1 176 ? -27.990 1.538 3.830 1.00 87.06 176 LYS A CA 1
ATOM 1416 C C . LYS A 1 176 ? -28.578 2.339 4.991 1.00 87.06 176 LYS A C 1
ATOM 1418 O O . LYS A 1 176 ? -29.761 2.668 4.968 1.00 87.06 176 LYS A O 1
ATOM 1423 N N . LEU A 1 177 ? -27.781 2.678 6.007 1.00 80.25 177 LEU A N 1
ATOM 1424 C CA . LEU A 1 177 ? -28.244 3.506 7.127 1.00 80.25 177 LEU A CA 1
ATOM 1425 C C . LEU A 1 177 ? -28.705 4.896 6.657 1.00 80.25 177 LEU A C 1
ATOM 1427 O O . LEU A 1 177 ? -29.702 5.428 7.151 1.00 80.25 177 LEU A O 1
ATOM 1431 N N . LYS A 1 178 ? -28.006 5.476 5.676 1.00 77.56 178 LYS A N 1
ATOM 1432 C CA . LYS A 1 178 ? -28.394 6.753 5.068 1.00 77.56 178 LYS A CA 1
ATOM 1433 C C . LYS A 1 178 ? -29.756 6.646 4.378 1.00 77.56 178 LYS A C 1
ATOM 1435 O O . LYS A 1 178 ? -30.591 7.532 4.548 1.00 77.56 178 LYS A O 1
ATOM 1440 N N . ASP A 1 179 ? -30.007 5.552 3.669 1.00 77.06 179 ASP A N 1
ATOM 1441 C CA . ASP A 1 179 ? -31.281 5.328 2.978 1.00 77.06 179 ASP A CA 1
ATOM 1442 C C . ASP A 1 179 ? -32.440 5.125 3.972 1.00 77.06 179 ASP A C 1
ATOM 1444 O O . ASP A 1 179 ? -33.530 5.664 3.783 1.00 77.06 179 ASP A O 1
ATOM 1448 N N . LEU A 1 180 ? -32.196 4.427 5.088 1.00 71.88 180 LEU A N 1
ATOM 1449 C CA . LEU A 1 180 ? -33.194 4.207 6.145 1.00 71.88 180 LEU A CA 1
ATOM 1450 C C . LEU A 1 180 ? -33.557 5.484 6.913 1.00 71.88 180 LEU A C 1
ATOM 1452 O O . LEU A 1 180 ? -34.713 5.678 7.266 1.00 71.88 180 LEU A O 1
ATOM 1456 N N . THR A 1 181 ? -32.582 6.355 7.174 1.00 73.88 181 THR A N 1
ATOM 1457 C CA . THR A 1 181 ? -32.789 7.602 7.941 1.00 73.88 181 THR A CA 1
ATOM 1458 C C . THR A 1 181 ? -33.376 8.746 7.116 1.00 73.88 181 THR A C 1
ATOM 1460 O O . THR A 1 181 ? -33.873 9.718 7.681 1.00 73.88 181 THR A O 1
ATOM 1463 N N . THR A 1 182 ? -33.323 8.643 5.787 1.00 73.69 182 THR A N 1
ATOM 1464 C CA . THR A 1 182 ? -33.895 9.629 4.856 1.00 73.69 182 THR A CA 1
ATOM 1465 C C . THR A 1 182 ? -35.244 9.202 4.279 1.00 73.69 182 THR A C 1
ATOM 1467 O O . THR A 1 182 ? -35.963 10.036 3.728 1.00 73.69 182 THR A O 1
ATOM 1470 N N . SER A 1 183 ? -35.619 7.932 4.442 1.00 59.78 183 SER A N 1
ATOM 1471 C CA . SER A 1 183 ? -36.937 7.427 4.067 1.00 59.78 183 SER A CA 1
ATOM 1472 C C . SER A 1 183 ? -37.983 7.849 5.104 1.00 59.78 183 SER A C 1
ATOM 1474 O O . SER A 1 183 ? -37.829 7.576 6.291 1.00 59.78 183 SER A O 1
ATOM 1476 N N . GLN A 1 184 ? -39.060 8.506 4.660 1.00 53.56 184 GLN A N 1
ATOM 1477 C CA . GLN A 1 184 ? -40.265 8.703 5.472 1.00 53.56 184 GLN A CA 1
ATOM 1478 C C . GLN A 1 184 ? -40.975 7.349 5.612 1.00 53.56 184 GLN A C 1
ATOM 1480 O O . GLN A 1 184 ? -41.787 6.989 4.762 1.00 53.56 184 GLN A O 1
ATOM 1485 N N . ALA A 1 185 ? -40.600 6.577 6.630 1.00 54.31 185 ALA A N 1
ATOM 1486 C CA . ALA A 1 185 ? -41.368 5.429 7.105 1.00 54.31 185 ALA A CA 1
ATOM 1487 C C . ALA A 1 185 ? -42.309 5.860 8.236 1.00 54.31 185 ALA A C 1
ATOM 1489 O O . ALA A 1 185 ? -41.886 6.710 9.055 1.00 54.31 185 ALA A O 1
#

Radius of gyration: 19.0 Å; chains: 1; bounding box: 70×33×48 Å

pLDDT: mean 94.12, std 7.48, range [53.56, 98.75]

Sequence (185 aa):
MYITFADFQNYLRNQPGNSTSINLIICTVDYLLRLQESIMDFYWHYSSKEVVDEAGKQNFLKALSVCSQVFNTITETIQGPCVGNQMALANSRLWDAINGFFFLFAHMMDKLSKNHTQLELLREFLSLQKDMIVLMLSMLEGNVLNGPIGKQMVDTLVESQQNVQIILKFFDMFLKLKDLTTSQA